Protein AF-A0A7C8JA58-F1 (afdb_monomer)

Secondary structure (DSSP, 8-state):
-HHHHHHIIIIIHHHHHHHHHHHHS-SS-----SS-TTGGGS-------------------HHHHHHHHHHHHHHHHHHHHHHHHHHHHHHHTTSTT----SS-----------THHHHHHHHHHHHHHHHHHHHHHHHHHHTTSS-HHHHHHHHHHHHHHHHHHHHHHHHHHHHTT--HHHHHHHHHHHHHHHHHHHHHHHHHHHHHSTTS-HHHHHHHHHHHHHHHHHHHHHHHHHHHHHHHHHHHGGG---------------------HHHHHHHHHHHHHHHHHHHHHHHHHS-----

InterPro domains:
  IPR003689 Zinc/iron permease [PF02535] (2-244)
  IPR045891 Zinc transporter ZIP9 [PTHR16133] (1-301)

Foldseek 3Di:
DVLLVCLLVVFLLVLLLVLQVVLVVPPDDPPPPDDDPVPVVPDDDDDDDDDPPPPCPDPPPSVLLLVVLLLLLQLVLLVLLVCLVVVVVVVVVVPPPDPPPDPDDDDDDDDPDDPVLVSVLVSLLVLLLVLLLLLLQLLLLCVPAPCVVSSVVSVVSSVVSLVSVLVVSLVVCVVSVHDPVVSVVSSVSSVVNNVCSNVVNNVCCVVPVPPDDPPVSNSVSSNSSSSSSSSSSSSSVNSVVVSVCVVVVPPDPPPPDDDDDDDDDDDDDDDPCPVVVVVVVSVVVSCVSCVVVCVVPPDPPDD

Organism: Orbilia oligospora (NCBI:txid2813651)

Structure (mmCIF, N/CA/C/O backbone):
data_AF-A0A7C8JA58-F1
#
_entry.id   AF-A0A7C8JA58-F1
#
loop_
_atom_site.group_PDB
_atom_site.id
_atom_site.type_symbol
_atom_site.label_atom_id
_atom_site.label_alt_id
_atom_site.label_comp_id
_atom_site.label_asym_id
_atom_site.label_entity_id
_atom_site.label_seq_id
_atom_site.pdbx_PDB_ins_code
_atom_site.Cartn_x
_atom_site.Cartn_y
_atom_site.Cartn_z
_atom_site.occupancy
_atom_site.B_iso_or_equiv
_atom_site.auth_seq_id
_atom_site.auth_comp_id
_atom_site.auth_asym_id
_atom_site.auth_atom_id
_atom_site.pdbx_PDB_model_num
ATOM 1 N N . MET A 1 1 ? 0.504 4.125 15.309 1.00 71.12 1 MET A N 1
ATOM 2 C CA . MET A 1 1 ? 0.481 5.267 14.366 1.00 71.12 1 MET A CA 1
ATOM 3 C C . MET A 1 1 ? 1.877 5.726 13.992 1.00 71.12 1 MET A C 1
ATOM 5 O O . MET A 1 1 ? 2.236 5.524 12.847 1.00 71.12 1 MET A O 1
ATOM 9 N N . GLY A 1 2 ? 2.698 6.235 14.923 1.00 82.31 2 GLY A N 1
ATOM 10 C CA . GLY A 1 2 ? 4.071 6.668 14.599 1.00 82.31 2 GLY A CA 1
ATOM 11 C C . GLY A 1 2 ? 4.931 5.584 13.938 1.00 82.31 2 GLY A C 1
ATOM 12 O O . GLY A 1 2 ? 5.662 5.865 13.001 1.00 82.31 2 GLY A O 1
ATOM 13 N N . LEU A 1 3 ? 4.746 4.326 14.341 1.00 81.50 3 LEU A N 1
ATOM 14 C CA . LEU A 1 3 ? 5.376 3.178 13.692 1.00 81.50 3 LEU A CA 1
ATOM 15 C C . LEU A 1 3 ? 4.895 2.968 12.237 1.00 81.50 3 LEU A C 1
ATOM 17 O O . LEU A 1 3 ? 5.716 2.654 11.392 1.00 81.50 3 LEU A O 1
ATOM 21 N N . LEU A 1 4 ? 3.620 3.224 11.910 1.00 82.69 4 LEU A N 1
ATOM 22 C CA . LEU A 1 4 ? 3.109 3.144 10.528 1.00 82.69 4 LEU A CA 1
ATOM 23 C C . LEU A 1 4 ? 3.7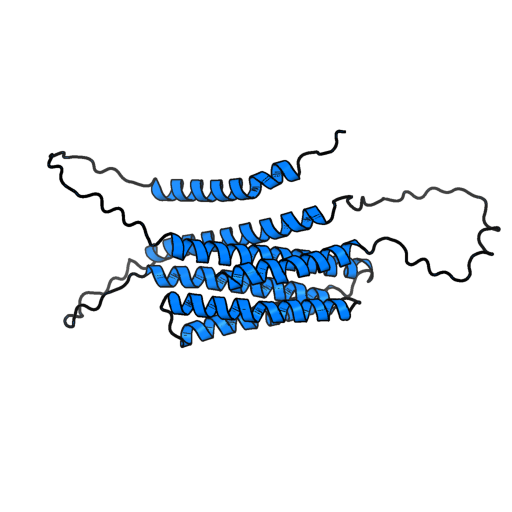30 4.239 9.644 1.00 82.69 4 LEU A C 1
ATOM 25 O O . LEU A 1 4 ? 4.214 3.964 8.548 1.00 82.69 4 LEU A O 1
ATOM 29 N N . VAL A 1 5 ? 3.778 5.476 10.154 1.00 86.81 5 VAL A N 1
ATOM 30 C CA . VAL A 1 5 ? 4.418 6.607 9.460 1.00 86.81 5 VAL A CA 1
ATOM 31 C C . VAL A 1 5 ? 5.911 6.334 9.263 1.00 86.81 5 VAL A C 1
ATOM 33 O O . VAL A 1 5 ? 6.411 6.430 8.148 1.00 86.81 5 VAL A O 1
ATOM 36 N N . GLY A 1 6 ? 6.614 5.925 10.323 1.00 86.81 6 GLY A N 1
ATOM 37 C CA . GLY A 1 6 ? 8.043 5.615 10.272 1.00 86.81 6 GLY A CA 1
ATOM 38 C C . GLY A 1 6 ? 8.363 4.500 9.280 1.00 86.81 6 GLY A C 1
ATOM 39 O O . GLY A 1 6 ? 9.277 4.643 8.478 1.00 86.81 6 GLY A O 1
ATOM 40 N N . THR A 1 7 ? 7.575 3.425 9.266 1.00 86.38 7 THR A N 1
ATOM 41 C CA . THR A 1 7 ? 7.741 2.334 8.302 1.00 86.38 7 THR A CA 1
ATOM 42 C C . THR A 1 7 ? 7.523 2.795 6.859 1.00 86.38 7 THR A C 1
ATOM 44 O O . THR A 1 7 ? 8.323 2.437 5.996 1.00 86.38 7 THR A O 1
ATOM 47 N N . SER A 1 8 ? 6.512 3.633 6.602 1.00 86.81 8 SER A N 1
ATOM 48 C CA . SER A 1 8 ? 6.276 4.214 5.269 1.00 86.81 8 SER A CA 1
ATOM 49 C C . SER A 1 8 ? 7.505 4.979 4.774 1.00 86.81 8 SER A C 1
ATOM 51 O O . SER A 1 8 ? 7.988 4.737 3.673 1.00 86.81 8 SER A O 1
ATOM 53 N N . LEU A 1 9 ? 8.030 5.880 5.612 1.00 90.00 9 LEU A N 1
ATOM 54 C CA . LEU A 1 9 ? 9.086 6.821 5.235 1.00 90.00 9 LEU A CA 1
ATOM 55 C C . LEU A 1 9 ? 10.487 6.198 5.196 1.00 90.00 9 LEU A C 1
ATOM 57 O O . LEU A 1 9 ? 11.302 6.611 4.381 1.00 90.00 9 LEU A O 1
ATOM 61 N N . ILE A 1 10 ? 10.785 5.245 6.084 1.00 88.44 10 ILE A N 1
ATOM 62 C CA . ILE A 1 10 ? 12.134 4.670 6.232 1.00 88.44 10 ILE A CA 1
ATOM 63 C C . ILE A 1 10 ? 12.316 3.420 5.371 1.00 88.44 10 ILE A C 1
ATOM 65 O O . ILE A 1 10 ? 13.436 3.129 4.963 1.00 88.44 10 ILE A O 1
ATOM 69 N N . VAL A 1 11 ? 11.244 2.667 5.116 1.00 85.25 11 VAL A N 1
ATOM 70 C CA . VAL A 1 11 ? 11.349 1.360 4.454 1.00 85.25 11 VAL A CA 1
ATOM 71 C C . VAL A 1 11 ? 10.649 1.363 3.102 1.00 85.25 11 VAL A C 1
ATOM 73 O O . VAL A 1 11 ? 11.296 1.115 2.094 1.00 85.25 11 VAL A O 1
ATOM 76 N N . ILE A 1 12 ? 9.351 1.677 3.055 1.00 87.81 12 ILE A N 1
ATOM 77 C CA . ILE A 1 12 ? 8.550 1.446 1.840 1.00 87.81 12 ILE A CA 1
ATOM 78 C C . ILE A 1 12 ? 8.892 2.452 0.733 1.00 87.81 12 ILE A C 1
ATOM 80 O O . ILE A 1 12 ? 9.129 2.051 -0.404 1.00 87.81 12 ILE A O 1
ATOM 84 N N . ILE A 1 13 ? 8.957 3.752 1.055 1.00 91.50 13 ILE A N 1
ATOM 85 C CA . ILE A 1 13 ? 9.303 4.783 0.065 1.00 91.50 13 ILE A CA 1
ATOM 86 C C . ILE A 1 13 ? 10.733 4.589 -0.462 1.00 91.50 13 ILE A C 1
ATOM 88 O O . ILE A 1 13 ? 10.883 4.524 -1.681 1.00 91.50 13 ILE A O 1
ATOM 92 N N . PRO A 1 14 ? 11.778 4.458 0.385 1.00 89.06 14 PRO A N 1
ATOM 93 C CA . PRO A 1 14 ? 13.140 4.292 -0.118 1.00 89.06 14 PRO A CA 1
ATOM 94 C C . PRO A 1 14 ? 13.312 3.042 -0.982 1.00 89.06 14 PRO A C 1
ATOM 96 O O . PRO A 1 14 ? 13.963 3.113 -2.021 1.00 89.06 14 PRO A O 1
ATOM 99 N N . GLU A 1 15 ? 12.688 1.925 -0.601 1.00 87.31 15 GLU A N 1
ATOM 100 C CA . GLU A 1 15 ? 12.756 0.681 -1.371 1.00 87.31 15 GLU A CA 1
ATOM 101 C C . GLU A 1 15 ? 12.098 0.817 -2.741 1.00 87.31 15 GLU A C 1
ATOM 103 O O . GLU A 1 15 ? 12.665 0.440 -3.768 1.00 87.31 15 GLU A O 1
ATOM 108 N N . GLY A 1 16 ? 10.898 1.390 -2.765 1.00 88.00 16 GLY A N 1
ATOM 109 C CA . GLY A 1 16 ? 10.194 1.624 -4.007 1.00 88.00 16 GLY A CA 1
ATOM 110 C C . GLY A 1 16 ? 10.988 2.540 -4.943 1.00 88.00 16 GLY A C 1
ATOM 111 O O . GLY A 1 16 ? 11.075 2.270 -6.139 1.00 88.00 16 GLY A O 1
ATOM 112 N N . VAL A 1 17 ? 11.591 3.610 -4.403 1.00 90.69 17 VAL A N 1
ATOM 113 C CA . VAL A 1 17 ? 12.416 4.548 -5.181 1.00 90.69 17 VAL A CA 1
ATOM 114 C C . VAL A 1 17 ? 13.633 3.816 -5.733 1.00 90.69 17 VAL A C 1
ATOM 116 O O . VAL A 1 17 ? 13.898 3.894 -6.926 1.00 90.69 17 VAL A O 1
ATOM 119 N N . SER A 1 18 ? 14.330 3.040 -4.902 1.00 87.69 18 SER A N 1
ATOM 120 C CA . SER A 1 18 ? 15.473 2.232 -5.338 1.00 87.69 18 SER A CA 1
ATOM 121 C C . SER A 1 18 ? 15.094 1.265 -6.463 1.00 87.69 18 SER A C 1
ATOM 123 O O . SER A 1 18 ? 15.810 1.170 -7.460 1.00 87.69 18 SER A O 1
ATOM 125 N N . THR A 1 19 ? 13.950 0.588 -6.342 1.00 86.81 19 THR A N 1
ATOM 126 C CA . THR A 1 19 ? 13.438 -0.344 -7.360 1.00 86.81 19 THR A CA 1
ATOM 127 C C . THR A 1 19 ? 13.142 0.382 -8.672 1.00 86.81 19 THR A C 1
ATOM 129 O O . THR A 1 19 ? 13.576 -0.055 -9.734 1.00 86.81 19 THR A O 1
ATOM 132 N N . LEU A 1 20 ? 12.464 1.531 -8.600 1.00 88.06 20 LEU A N 1
ATOM 133 C CA . LEU A 1 20 ? 12.101 2.334 -9.767 1.00 88.06 20 LEU A CA 1
ATOM 134 C C . LEU A 1 20 ? 13.331 2.895 -10.496 1.00 88.06 20 LEU A C 1
ATOM 136 O O . LEU A 1 20 ? 13.402 2.835 -11.719 1.00 88.06 20 LEU A O 1
ATOM 140 N N . TYR A 1 21 ? 14.315 3.407 -9.754 1.00 87.56 21 TYR A N 1
ATOM 141 C CA . TYR A 1 21 ? 15.557 3.927 -10.332 1.00 87.56 21 TYR A CA 1
ATOM 142 C C . TYR A 1 21 ? 16.439 2.817 -10.902 1.00 87.56 21 TYR A C 1
ATOM 144 O O . TYR A 1 21 ? 17.063 3.018 -11.938 1.00 87.56 21 TYR A O 1
ATOM 152 N N . SER A 1 22 ? 16.465 1.642 -10.270 1.00 83.06 22 SER A N 1
ATOM 153 C CA . SER A 1 22 ? 17.200 0.484 -10.797 1.00 83.06 22 SER A CA 1
ATOM 154 C C . SER A 1 22 ? 16.620 -0.004 -12.126 1.00 83.06 22 SER A C 1
ATOM 156 O O . SER A 1 22 ? 17.379 -0.427 -12.991 1.00 83.06 22 SER A O 1
ATOM 158 N N . ALA A 1 23 ? 15.298 0.103 -12.305 1.00 80.62 23 ALA A N 1
ATOM 159 C CA . ALA A 1 23 ? 14.635 -0.186 -13.574 1.00 80.62 23 ALA A CA 1
ATOM 160 C C . ALA A 1 23 ? 14.902 0.894 -14.643 1.00 80.62 23 ALA A C 1
ATOM 162 O O . ALA A 1 23 ? 14.943 0.583 -15.827 1.00 80.62 23 ALA A O 1
ATOM 163 N N . TYR A 1 24 ? 15.096 2.155 -14.232 1.00 76.25 24 TYR A N 1
ATOM 164 C CA . TYR A 1 24 ? 15.335 3.290 -15.135 1.00 76.25 24 TYR A CA 1
ATOM 165 C C . TYR A 1 24 ? 16.807 3.467 -15.544 1.00 76.25 24 TYR A C 1
ATOM 167 O O . TYR A 1 24 ? 17.080 4.063 -16.576 1.00 76.25 24 TYR A O 1
ATOM 175 N N . ALA A 1 25 ? 17.767 2.985 -14.748 1.00 69.38 25 ALA A N 1
ATOM 176 C CA . ALA A 1 25 ? 19.205 3.144 -15.000 1.00 69.38 25 ALA A CA 1
ATOM 177 C C . ALA A 1 25 ? 19.782 2.174 -16.056 1.00 69.38 25 ALA A C 1
ATOM 179 O O . ALA A 1 25 ? 20.974 2.232 -16.349 1.00 69.38 25 ALA A O 1
ATOM 180 N N . GLU A 1 26 ? 18.958 1.302 -16.640 1.00 59.69 26 GLU A N 1
ATOM 181 C CA . GLU A 1 26 ? 19.354 0.309 -17.649 1.00 59.69 26 GLU A CA 1
ATOM 182 C C . GLU A 1 26 ? 18.947 0.653 -19.111 1.00 59.69 26 GLU A C 1
ATOM 184 O O . GLU A 1 26 ? 18.380 -0.212 -19.780 1.00 59.69 26 GLU A O 1
ATOM 189 N N . PRO A 1 27 ? 19.246 1.851 -19.672 1.00 50.03 27 PRO A N 1
ATOM 190 C CA . PRO A 1 27 ? 19.267 2.010 -21.133 1.00 50.03 27 PRO A CA 1
ATOM 191 C C . PRO A 1 27 ? 20.661 2.241 -21.742 1.00 50.03 27 PRO A C 1
ATOM 193 O O . PRO A 1 27 ? 20.758 2.292 -22.961 1.00 50.03 27 PRO A O 1
ATOM 196 N N . GLU A 1 28 ? 21.754 2.363 -20.975 1.00 45.66 28 GLU A N 1
ATOM 197 C CA . GLU A 1 28 ? 23.049 2.783 -21.549 1.00 45.66 28 GLU A CA 1
ATOM 198 C C . GLU A 1 28 ? 24.264 1.981 -21.029 1.00 45.66 28 GLU A C 1
ATOM 200 O O . GLU A 1 28 ? 24.752 2.166 -19.915 1.00 45.66 28 GLU A O 1
ATOM 205 N N . SER A 1 29 ? 24.840 1.177 -21.935 1.00 41.81 29 SER A N 1
ATOM 206 C CA . SER A 1 29 ? 26.266 0.801 -22.020 1.00 41.81 29 SER A CA 1
ATOM 207 C C . SER A 1 29 ? 26.835 -0.347 -21.153 1.00 41.81 29 SER A C 1
ATOM 209 O O . SER A 1 29 ? 27.757 -0.176 -20.359 1.00 41.81 29 SER A O 1
ATOM 211 N N . HIS A 1 30 ? 26.498 -1.593 -21.503 1.00 36.38 30 HIS A N 1
ATOM 212 C CA . HIS A 1 30 ? 27.501 -2.670 -21.457 1.00 36.38 30 HIS A CA 1
ATOM 213 C C . HIS A 1 30 ? 28.220 -2.781 -22.810 1.00 36.38 30 HIS A C 1
ATOM 215 O O . HIS A 1 30 ? 28.037 -3.729 -23.576 1.00 36.38 30 HIS A O 1
ATOM 221 N N . HIS A 1 31 ? 29.104 -1.816 -23.101 1.00 41.41 31 HIS A N 1
ATOM 222 C CA . HIS A 1 31 ? 30.164 -2.042 -24.082 1.00 41.41 31 HIS A CA 1
ATOM 223 C C . HIS A 1 31 ? 31.076 -3.147 -23.553 1.00 41.41 31 HIS A C 1
ATOM 225 O O . HIS A 1 31 ? 31.990 -2.935 -22.756 1.00 41.41 31 HIS A O 1
ATOM 231 N N . THR A 1 32 ? 30.806 -4.358 -24.024 1.00 38.19 32 THR A N 1
ATOM 232 C CA . THR A 1 32 ? 31.716 -5.487 -23.917 1.00 38.19 32 THR A CA 1
ATOM 233 C C . THR A 1 32 ? 32.992 -5.108 -24.665 1.00 38.19 32 THR A C 1
ATOM 235 O O . THR A 1 32 ? 33.053 -5.140 -25.894 1.00 38.19 32 THR A O 1
ATOM 238 N N . ALA A 1 33 ? 34.015 -4.694 -23.924 1.00 51.00 33 ALA A N 1
ATOM 239 C CA . ALA A 1 33 ? 35.352 -4.480 -24.444 1.00 51.00 33 ALA A CA 1
ATOM 240 C C . ALA A 1 33 ? 35.970 -5.836 -24.818 1.00 51.00 33 ALA A C 1
ATOM 242 O O . ALA A 1 33 ? 36.698 -6.422 -24.022 1.00 51.00 33 ALA A O 1
ATOM 243 N N . ASN A 1 34 ? 35.677 -6.360 -26.014 1.00 47.69 34 ASN A N 1
ATOM 244 C CA . ASN A 1 34 ? 36.572 -7.308 -26.679 1.00 47.69 34 ASN A CA 1
ATOM 245 C C . ASN A 1 34 ? 36.269 -7.488 -28.182 1.00 47.69 34 ASN A C 1
ATOM 247 O O . ASN A 1 34 ? 35.160 -7.841 -28.570 1.00 47.69 34 ASN A O 1
ATOM 251 N N . THR A 1 35 ? 37.311 -7.355 -29.012 1.00 48.69 35 THR A N 1
ATOM 252 C CA . THR A 1 35 ? 37.473 -7.929 -30.373 1.00 48.69 35 THR A CA 1
ATOM 253 C C . THR A 1 35 ? 36.816 -7.308 -31.625 1.00 48.69 35 THR A C 1
ATOM 255 O O . THR A 1 35 ? 36.548 -8.051 -32.559 1.00 48.69 35 THR A O 1
ATOM 258 N N . ASN A 1 36 ? 36.658 -5.982 -31.770 1.00 50.31 36 ASN A N 1
ATOM 259 C CA . ASN A 1 36 ? 36.165 -5.414 -33.053 1.00 50.31 36 ASN A CA 1
ATOM 260 C C . ASN A 1 36 ? 36.997 -4.291 -33.704 1.00 50.31 36 ASN A C 1
ATOM 262 O O . ASN A 1 36 ? 36.608 -3.778 -34.753 1.00 50.31 36 ASN A O 1
ATOM 266 N N . THR A 1 37 ? 38.189 -3.966 -33.201 1.00 52.84 37 THR A N 1
ATOM 267 C CA . THR A 1 37 ? 39.021 -2.874 -33.751 1.00 52.84 37 THR A CA 1
ATOM 268 C C . THR A 1 37 ? 39.560 -3.122 -35.172 1.00 52.84 37 THR A C 1
ATOM 270 O O . THR A 1 37 ? 40.120 -2.214 -35.773 1.00 52.84 37 THR A O 1
ATOM 273 N N . ILE A 1 38 ? 39.391 -4.323 -35.741 1.00 55.28 38 ILE A N 1
ATOM 274 C CA . ILE A 1 38 ? 39.859 -4.649 -37.104 1.00 55.28 38 ILE A CA 1
ATOM 275 C C . ILE A 1 38 ? 38.735 -4.547 -38.152 1.00 55.28 38 ILE A C 1
ATOM 277 O O . ILE A 1 38 ? 39.011 -4.305 -39.324 1.00 55.28 38 ILE A O 1
ATOM 281 N N . ARG A 1 39 ? 37.456 -4.673 -37.766 1.00 52.88 39 ARG A N 1
ATOM 282 C CA . ARG A 1 39 ? 36.344 -4.706 -38.736 1.00 52.88 39 ARG A CA 1
ATOM 283 C C . ARG A 1 39 ? 35.858 -3.305 -39.147 1.00 52.88 39 ARG A C 1
ATOM 285 O O . ARG A 1 39 ? 35.336 -3.160 -40.245 1.00 52.88 39 ARG A O 1
ATOM 292 N N . SER A 1 40 ? 36.092 -2.268 -38.333 1.00 49.81 40 SER A N 1
ATOM 293 C CA . SER A 1 40 ? 35.568 -0.913 -38.599 1.00 49.81 40 SER A CA 1
ATOM 294 C C . SER A 1 40 ? 36.394 -0.068 -39.581 1.00 49.81 40 SER A C 1
ATOM 296 O O . SER A 1 40 ? 35.961 1.021 -39.944 1.00 49.81 40 SER A O 1
ATOM 298 N N . LEU A 1 41 ? 37.559 -0.544 -40.040 1.00 57.19 41 LEU A N 1
ATOM 299 C CA . LEU A 1 41 ? 38.354 0.142 -41.073 1.00 57.19 41 LEU A CA 1
ATOM 300 C C . LEU A 1 41 ? 38.064 -0.356 -42.500 1.00 57.19 41 LEU A C 1
ATOM 302 O O . LEU A 1 41 ? 38.677 0.128 -43.447 1.00 57.19 41 LEU A O 1
ATOM 306 N N . LEU A 1 42 ? 37.148 -1.318 -42.667 1.00 58.41 42 LEU A N 1
ATOM 307 C CA . LEU A 1 42 ? 36.883 -1.982 -43.951 1.00 58.41 42 LEU A CA 1
ATOM 308 C C . LEU A 1 42 ? 35.460 -1.760 -44.492 1.00 58.41 42 LEU A C 1
ATOM 310 O O . LEU A 1 42 ? 35.162 -2.227 -45.586 1.00 58.41 42 LEU A O 1
ATOM 314 N N . SER A 1 43 ? 34.590 -1.043 -43.778 1.00 51.53 43 SER A N 1
ATOM 315 C CA . SER A 1 43 ? 33.226 -0.745 -44.235 1.00 51.53 43 SER A CA 1
ATOM 316 C C . SER A 1 43 ? 33.009 0.764 -44.353 1.00 51.53 43 SER A C 1
ATOM 318 O O . SER A 1 43 ? 32.632 1.442 -43.398 1.00 51.53 43 SER A O 1
ATOM 320 N N . HIS A 1 44 ? 33.279 1.289 -45.543 1.00 51.88 44 HIS A N 1
ATOM 321 C CA . HIS A 1 44 ? 32.818 2.596 -46.001 1.00 51.88 44 HIS A CA 1
ATOM 322 C C . HIS A 1 44 ? 32.147 2.387 -47.363 1.00 51.88 44 HIS A C 1
ATOM 324 O O . HIS A 1 44 ? 32.738 1.688 -48.189 1.00 51.88 44 HIS A O 1
ATOM 330 N N . ARG A 1 45 ? 31.001 3.063 -47.581 1.00 48.72 45 ARG A N 1
ATOM 331 C CA . ARG A 1 45 ? 30.085 3.025 -48.753 1.00 48.72 45 ARG A CA 1
ATOM 332 C C . ARG A 1 45 ? 29.093 1.841 -48.734 1.00 48.72 45 ARG A C 1
ATOM 334 O O . ARG A 1 45 ? 29.531 0.725 -48.501 1.00 48.72 45 ARG A O 1
ATOM 341 N N . ASP A 1 46 ? 27.774 1.968 -48.898 1.00 43.47 46 ASP A N 1
ATOM 342 C CA . ASP A 1 46 ? 26.892 2.970 -49.520 1.00 43.47 46 ASP A CA 1
ATOM 343 C C . ASP A 1 46 ? 25.581 3.156 -48.714 1.00 43.47 46 ASP A C 1
ATOM 345 O O . ASP A 1 46 ? 25.290 2.392 -47.794 1.00 43.47 46 ASP A O 1
ATOM 349 N N . ASP A 1 47 ? 24.844 4.205 -49.083 1.00 51.28 47 ASP A N 1
ATOM 350 C CA . ASP A 1 47 ? 23.524 4.641 -48.616 1.00 51.28 47 ASP A CA 1
ATOM 351 C C . ASP A 1 47 ? 22.449 3.536 -48.596 1.00 51.28 47 ASP A C 1
ATOM 353 O O . ASP A 1 47 ? 22.402 2.724 -49.512 1.00 51.28 47 ASP A O 1
ATOM 357 N N . ASP A 1 48 ? 21.533 3.568 -47.616 1.00 39.81 48 ASP A N 1
ATOM 358 C CA . ASP A 1 48 ? 20.090 3.422 -47.869 1.00 39.81 48 ASP A CA 1
ATOM 359 C C . ASP A 1 48 ? 19.242 3.712 -46.619 1.00 39.81 48 ASP A C 1
ATOM 361 O O . ASP A 1 48 ? 19.574 3.376 -45.482 1.00 39.81 48 ASP A O 1
ATOM 365 N N . ALA A 1 49 ? 18.131 4.399 -46.868 1.00 47.97 49 ALA A N 1
ATOM 366 C CA . ALA A 1 49 ? 17.181 4.901 -45.896 1.00 47.97 49 ALA A CA 1
ATOM 367 C C . ALA A 1 49 ? 16.430 3.784 -45.157 1.00 47.97 49 ALA A C 1
ATOM 369 O O . ALA A 1 49 ? 15.661 3.036 -45.761 1.00 47.97 49 ALA A O 1
ATOM 370 N N . HIS A 1 50 ? 16.524 3.780 -43.828 1.00 44.91 50 HIS A N 1
ATOM 371 C CA . HIS A 1 50 ? 15.520 3.174 -42.962 1.00 44.91 50 HIS A CA 1
ATOM 372 C C . HIS A 1 50 ? 15.107 4.191 -41.902 1.00 44.91 50 HIS A C 1
ATOM 374 O O . HIS A 1 50 ? 15.915 4.637 -41.091 1.00 44.91 50 HIS A O 1
ATOM 380 N N . GLY A 1 51 ? 13.838 4.601 -41.977 1.00 38.38 51 GLY A N 1
ATOM 381 C CA . GLY A 1 51 ? 13.187 5.391 -40.947 1.00 38.38 51 GLY A CA 1
ATOM 382 C C . GLY A 1 51 ? 13.187 4.598 -39.653 1.00 38.38 51 GLY A C 1
ATOM 383 O O . GLY A 1 51 ? 12.493 3.590 -39.537 1.00 38.38 51 GLY A O 1
ATOM 384 N N . HIS A 1 52 ? 13.997 5.052 -38.708 1.00 39.53 52 HIS A N 1
ATOM 385 C CA . HIS A 1 52 ? 13.812 4.711 -37.317 1.00 39.53 52 HIS A CA 1
ATOM 386 C C . HIS A 1 52 ? 12.587 5.498 -36.851 1.00 39.53 52 HIS A C 1
ATOM 388 O O . HIS A 1 52 ? 12.642 6.719 -36.715 1.00 39.53 52 HIS A O 1
ATOM 394 N N . ASP A 1 53 ? 11.466 4.795 -36.672 1.00 36.50 53 ASP A N 1
ATOM 395 C CA . ASP A 1 53 ? 10.476 5.186 -35.671 1.00 36.50 53 ASP A CA 1
ATOM 396 C C . ASP A 1 53 ? 11.226 5.149 -34.335 1.00 36.50 53 ASP A C 1
ATOM 398 O O . ASP A 1 53 ? 11.319 4.120 -33.665 1.00 36.50 53 ASP A O 1
ATOM 402 N N . GLU A 1 54 ? 11.871 6.264 -34.004 1.00 38.19 54 GLU A N 1
ATOM 403 C CA . GLU A 1 54 ? 12.281 6.551 -32.645 1.00 38.19 54 GLU A CA 1
ATOM 404 C C . GLU A 1 54 ? 10.982 6.713 -31.862 1.00 38.19 54 GLU A C 1
ATOM 406 O O . GLU A 1 54 ? 10.376 7.782 -31.816 1.00 38.19 54 GLU A O 1
ATOM 411 N N . THR A 1 55 ? 10.498 5.610 -31.292 1.00 39.72 55 THR A N 1
ATOM 412 C CA . THR A 1 55 ? 9.592 5.679 -30.155 1.00 39.72 55 THR A CA 1
ATOM 413 C C . THR A 1 55 ? 10.287 6.546 -29.120 1.00 39.72 55 THR A C 1
ATOM 415 O O . THR A 1 55 ? 11.251 6.102 -28.499 1.00 39.72 55 THR A O 1
ATOM 418 N N . GLU A 1 56 ? 9.830 7.795 -29.014 1.00 35.59 56 GLU A N 1
ATOM 419 C CA . GLU A 1 56 ? 10.206 8.774 -28.002 1.00 35.59 56 GLU A CA 1
ATOM 420 C C . GLU A 1 56 ? 10.130 8.102 -26.624 1.00 35.59 56 GLU A C 1
ATOM 422 O O . GLU A 1 56 ? 9.085 8.073 -25.969 1.00 35.59 56 GLU A O 1
ATOM 427 N N . HIS A 1 57 ? 11.239 7.513 -26.177 1.00 40.78 57 HIS A N 1
ATOM 428 C CA . HIS A 1 57 ? 11.399 7.088 -24.800 1.00 40.78 57 HIS A CA 1
ATOM 429 C C . HIS A 1 57 ? 11.481 8.367 -23.980 1.00 40.78 57 HIS A C 1
ATOM 431 O O . HIS A 1 57 ? 12.524 8.997 -23.866 1.00 40.78 57 HIS A O 1
ATOM 437 N N . HIS A 1 58 ? 10.307 8.774 -23.506 1.00 43.97 58 HIS A N 1
ATOM 438 C CA . HIS A 1 58 ? 10.049 9.938 -22.684 1.00 43.97 58 HIS A CA 1
ATOM 439 C C . HIS A 1 58 ? 11.227 10.294 -21.760 1.00 43.97 58 HIS A C 1
ATOM 441 O O . HIS A 1 58 ? 11.478 9.584 -20.787 1.00 43.97 58 HIS A O 1
ATOM 447 N N . ASP A 1 59 ? 11.823 11.472 -21.983 1.00 49.22 59 ASP A N 1
ATOM 448 C CA . ASP A 1 59 ? 12.657 12.259 -21.050 1.00 49.22 59 ASP A CA 1
ATOM 449 C C . ASP A 1 59 ? 11.875 12.684 -19.775 1.00 49.22 59 ASP A C 1
ATOM 451 O O . ASP A 1 59 ? 12.019 13.777 -19.218 1.00 49.22 59 ASP A O 1
ATOM 455 N N . ALA A 1 60 ? 10.958 11.840 -19.300 1.00 56.94 60 ALA A N 1
ATOM 456 C CA . ALA A 1 60 ? 10.249 12.029 -18.054 1.00 56.94 60 ALA A CA 1
ATOM 457 C C . ALA A 1 60 ? 11.144 11.519 -16.928 1.00 56.94 60 ALA A C 1
ATOM 459 O O . ALA A 1 60 ? 11.241 10.321 -16.675 1.00 56.94 60 ALA A O 1
ATOM 460 N N . SER A 1 61 ? 11.787 12.462 -16.250 1.00 68.62 61 SER A N 1
ATOM 461 C CA . SER A 1 61 ? 12.695 12.184 -15.149 1.00 68.62 61 SER A CA 1
ATOM 462 C C . SER A 1 61 ? 12.039 11.257 -14.089 1.00 68.62 61 SER A C 1
ATOM 464 O O . SER A 1 61 ? 10.869 11.464 -13.730 1.00 68.62 61 SER A O 1
ATOM 466 N N . PRO A 1 62 ? 12.730 10.204 -13.602 1.00 73.06 62 PRO A N 1
ATOM 467 C CA . PRO A 1 62 ? 12.162 9.175 -12.719 1.00 73.06 62 PRO A CA 1
ATOM 468 C C . PRO A 1 62 ? 11.578 9.739 -11.413 1.00 73.06 62 PRO A C 1
ATOM 470 O O . PRO A 1 62 ? 10.657 9.153 -10.837 1.00 73.06 62 PRO A O 1
ATOM 473 N N . GLU A 1 63 ? 12.019 10.928 -10.990 1.00 81.25 63 GLU A N 1
ATOM 474 C CA . GLU A 1 63 ? 11.478 11.673 -9.846 1.00 81.25 63 GLU A CA 1
ATOM 475 C C . GLU A 1 63 ? 9.970 11.939 -9.993 1.00 81.25 63 GLU A C 1
ATOM 477 O O . GLU A 1 63 ? 9.239 11.959 -8.998 1.00 81.25 63 GLU A O 1
ATOM 482 N N . ARG A 1 64 ? 9.482 12.123 -11.230 1.00 81.88 64 ARG A N 1
ATOM 483 C CA . ARG A 1 64 ? 8.068 12.417 -11.514 1.00 81.88 64 ARG A CA 1
ATOM 484 C C . ARG A 1 64 ? 7.161 11.257 -11.177 1.00 81.88 64 ARG A C 1
ATOM 486 O O . ARG A 1 64 ? 6.106 11.444 -10.568 1.00 81.88 64 ARG A O 1
ATOM 493 N N . TYR A 1 65 ? 7.603 10.056 -11.515 1.00 86.62 65 TYR A N 1
ATOM 494 C CA . TYR A 1 65 ? 6.878 8.834 -11.206 1.00 86.62 65 TYR A CA 1
ATOM 495 C C . TYR A 1 65 ? 6.864 8.558 -9.704 1.00 86.62 65 TYR A C 1
ATOM 497 O O . TYR A 1 65 ? 5.879 8.014 -9.208 1.00 86.62 65 TYR A O 1
ATOM 505 N N . VAL A 1 66 ? 7.886 9.017 -8.967 1.00 91.06 66 VAL A N 1
ATOM 506 C CA . VAL A 1 66 ? 7.916 8.882 -7.509 1.00 91.06 66 VAL A CA 1
ATOM 507 C C . VAL A 1 66 ? 6.755 9.622 -6.853 1.00 91.06 66 VAL A C 1
ATOM 509 O O . VAL A 1 66 ? 5.929 9.026 -6.156 1.00 91.06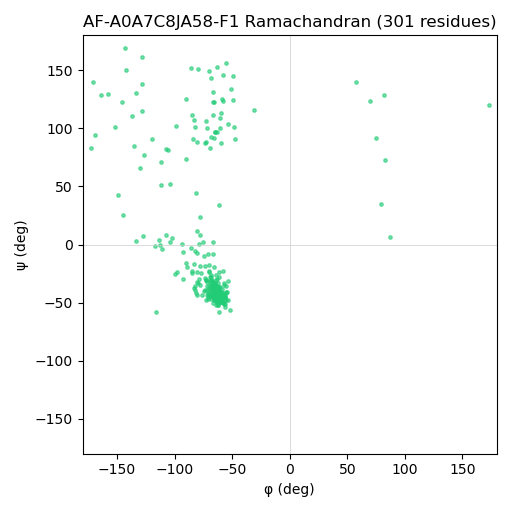 66 VAL A O 1
ATOM 512 N N . GLY A 1 67 ? 6.662 10.929 -7.103 1.00 89.69 67 GLY A N 1
ATOM 513 C CA . GLY A 1 67 ? 5.590 11.755 -6.548 1.00 89.69 67 GLY A CA 1
ATOM 514 C C . GLY A 1 67 ? 4.209 11.305 -7.025 1.00 89.69 67 GLY A C 1
ATOM 515 O O . GLY A 1 67 ? 3.284 11.189 -6.219 1.00 89.69 67 GLY A O 1
ATOM 516 N N . LEU A 1 68 ? 4.080 10.992 -8.318 1.00 90.94 68 LEU A N 1
ATOM 517 C CA . LEU A 1 68 ? 2.813 10.572 -8.912 1.00 90.94 68 LEU A CA 1
ATOM 518 C C . LEU A 1 68 ? 2.300 9.262 -8.306 1.00 90.94 68 LEU A C 1
ATOM 520 O O . LEU A 1 68 ? 1.146 9.208 -7.889 1.00 90.94 68 LEU A O 1
ATOM 524 N N . ALA A 1 69 ? 3.138 8.227 -8.207 1.00 93.12 69 ALA A N 1
ATOM 525 C CA . ALA A 1 69 ? 2.733 6.936 -7.655 1.00 93.12 69 ALA A CA 1
ATOM 526 C C . ALA A 1 69 ? 2.286 7.058 -6.187 1.00 93.12 69 ALA A C 1
ATOM 528 O O . ALA 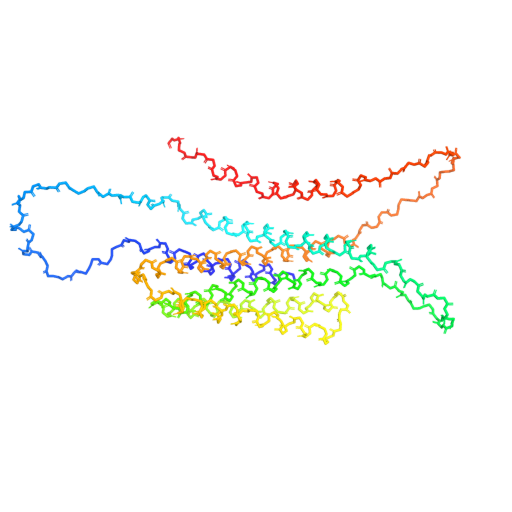A 1 69 ? 1.248 6.508 -5.815 1.00 93.12 69 ALA A O 1
ATOM 529 N N . LEU A 1 70 ? 3.002 7.848 -5.375 1.00 93.62 70 LEU A N 1
ATOM 530 C CA . LEU A 1 70 ? 2.633 8.116 -3.980 1.00 93.62 70 LEU A CA 1
ATOM 531 C C . LEU A 1 70 ? 1.279 8.828 -3.861 1.00 93.62 70 LEU A C 1
ATOM 533 O O . LEU A 1 70 ? 0.432 8.406 -3.072 1.00 93.62 70 LEU A O 1
ATOM 537 N N . VAL A 1 71 ? 1.055 9.890 -4.644 1.00 93.00 71 VAL A N 1
ATOM 538 C CA . VAL A 1 71 ? -0.209 10.648 -4.622 1.00 93.00 71 VAL A CA 1
ATOM 539 C C . VAL A 1 71 ? -1.363 9.792 -5.132 1.00 93.00 71 VAL A C 1
ATOM 541 O O . VAL A 1 71 ? -2.419 9.767 -4.505 1.00 93.00 71 VAL A O 1
ATOM 544 N N . VAL A 1 72 ? -1.166 9.044 -6.220 1.00 93.25 72 VAL A N 1
ATOM 545 C CA . VAL A 1 72 ? -2.184 8.134 -6.763 1.00 93.25 72 VAL A CA 1
ATOM 546 C C . VAL A 1 72 ? -2.551 7.063 -5.736 1.00 93.25 72 VAL A C 1
ATOM 548 O O . VAL A 1 72 ? -3.737 6.831 -5.516 1.00 93.25 72 VAL A O 1
ATOM 551 N N . GLY A 1 73 ? -1.575 6.469 -5.044 1.00 92.69 73 GLY A N 1
ATOM 552 C CA . GLY A 1 73 ? -1.828 5.525 -3.952 1.00 92.69 73 GLY A CA 1
ATOM 553 C C . GLY A 1 73 ? -2.601 6.143 -2.788 1.00 92.69 73 GLY A C 1
ATOM 554 O O . GLY A 1 73 ? -3.567 5.559 -2.292 1.00 92.69 73 GLY A O 1
ATOM 555 N N . PHE A 1 74 ? -2.222 7.353 -2.376 1.00 93.44 74 PHE A N 1
ATOM 556 C CA . PHE A 1 74 ? -2.896 8.081 -1.302 1.00 93.44 74 PHE A CA 1
ATOM 557 C C . PHE A 1 74 ? -4.353 8.411 -1.657 1.00 93.44 74 PHE A C 1
ATOM 559 O O . PHE A 1 74 ? -5.264 8.125 -0.878 1.00 93.44 74 PHE A O 1
ATOM 566 N N . VAL A 1 75 ? -4.586 8.968 -2.850 1.00 92.19 75 VAL A N 1
ATOM 567 C CA . VAL A 1 75 ? -5.923 9.320 -3.351 1.00 92.19 75 VAL A CA 1
ATOM 568 C C . VAL A 1 75 ? -6.768 8.071 -3.557 1.00 92.19 75 VAL A C 1
ATOM 570 O O . VAL A 1 75 ? -7.924 8.053 -3.147 1.00 92.19 75 VAL A O 1
ATOM 573 N N . PHE A 1 76 ? -6.209 7.005 -4.131 1.00 92.25 76 PHE A N 1
ATOM 574 C CA . PHE A 1 76 ? -6.911 5.732 -4.283 1.00 92.25 76 PHE A CA 1
ATOM 575 C C . PHE A 1 76 ? -7.411 5.216 -2.932 1.00 92.25 76 PHE A C 1
ATOM 577 O O . PHE A 1 76 ? -8.581 4.864 -2.785 1.00 92.25 76 PHE A O 1
ATOM 584 N N . MET A 1 77 ? -6.546 5.225 -1.920 1.00 90.38 77 MET A N 1
ATOM 585 C CA . MET A 1 77 ? -6.914 4.771 -0.587 1.00 90.38 77 MET A CA 1
ATOM 586 C C . MET A 1 77 ? -7.966 5.686 0.071 1.00 90.38 77 MET A C 1
ATOM 588 O O . MET A 1 77 ? -8.882 5.192 0.733 1.00 90.38 77 MET A O 1
ATOM 592 N N . TYR A 1 78 ? -7.908 7.000 -0.169 1.00 88.50 78 TYR A N 1
ATOM 593 C CA . TYR A 1 78 ? -8.978 7.927 0.209 1.00 88.50 78 TYR A CA 1
ATOM 594 C C . TYR A 1 78 ? -10.307 7.585 -0.482 1.00 88.50 78 TYR A C 1
ATOM 596 O O . TYR A 1 78 ? -11.341 7.524 0.178 1.00 88.50 78 TYR A O 1
ATOM 604 N N . LEU A 1 79 ? -10.305 7.277 -1.781 1.00 88.38 79 LEU A N 1
ATOM 605 C CA . LEU A 1 79 ? -11.515 6.869 -2.502 1.00 88.38 79 LEU A CA 1
ATOM 606 C C . LEU A 1 79 ? -12.097 5.558 -1.959 1.00 88.38 79 LEU A C 1
ATOM 608 O O . LEU A 1 79 ? -13.311 5.448 -1.800 1.00 88.38 79 LEU A O 1
ATOM 612 N N . VAL A 1 80 ? -11.254 4.583 -1.610 1.00 86.56 80 VAL A N 1
ATOM 613 C CA . VAL A 1 80 ? -11.693 3.348 -0.934 1.00 86.56 80 VAL A CA 1
ATOM 614 C C . VAL A 1 80 ? -12.349 3.668 0.408 1.00 86.56 80 VAL A C 1
ATOM 616 O O . VAL A 1 80 ? -13.378 3.081 0.751 1.00 86.56 80 VAL A O 1
ATOM 619 N N . HIS A 1 81 ? -11.793 4.617 1.162 1.00 83.88 81 HIS A N 1
ATOM 620 C CA . HIS A 1 81 ? -12.405 5.092 2.397 1.00 83.88 81 HIS A CA 1
ATOM 621 C C . HIS A 1 81 ? -13.786 5.717 2.141 1.00 83.88 81 HIS A C 1
ATOM 623 O O . HIS A 1 81 ? -14.749 5.339 2.808 1.00 83.88 81 HIS A O 1
ATOM 629 N N . LEU A 1 82 ? -13.911 6.583 1.131 1.00 82.69 82 LEU A N 1
ATOM 630 C CA . LEU A 1 82 ? -15.183 7.196 0.725 1.00 82.69 82 LEU A CA 1
ATOM 631 C C . LEU A 1 82 ? -16.224 6.138 0.354 1.00 82.69 82 LEU A C 1
ATOM 633 O O . LEU A 1 82 ? -17.320 6.137 0.908 1.00 82.69 82 LEU A O 1
ATOM 637 N N . LEU A 1 83 ? -15.864 5.190 -0.514 1.00 81.69 83 LEU A N 1
ATOM 638 C CA . LEU A 1 83 ? -16.742 4.092 -0.925 1.00 81.69 83 LEU A CA 1
ATOM 639 C C . LEU A 1 83 ? -17.204 3.254 0.272 1.00 81.69 83 LEU A C 1
ATOM 641 O O . LEU A 1 83 ? -18.381 2.907 0.367 1.00 81.69 83 LEU A O 1
ATOM 645 N N . SER A 1 84 ? -16.297 2.962 1.209 1.00 79.12 84 SER A N 1
ATOM 646 C CA . SER A 1 84 ? -16.627 2.210 2.422 1.00 79.12 84 SER A CA 1
ATOM 647 C C . SER A 1 84 ? -17.605 2.958 3.329 1.00 79.12 84 SER A C 1
ATOM 649 O O . SER A 1 84 ? -18.435 2.309 3.959 1.00 79.12 84 SER A O 1
ATOM 651 N N . VAL A 1 85 ? -17.509 4.286 3.425 1.00 75.38 85 VAL A N 1
ATOM 652 C CA . VAL A 1 85 ? -18.432 5.112 4.222 1.00 75.38 85 VAL A CA 1
ATOM 653 C C . VAL A 1 85 ? -19.784 5.246 3.522 1.00 75.38 85 VAL A C 1
ATOM 655 O O . VAL A 1 85 ? -20.830 5.172 4.157 1.00 75.38 85 VAL A O 1
ATOM 658 N N . TRP A 1 86 ? -19.790 5.409 2.202 1.00 72.88 86 TRP A N 1
ATOM 659 C CA . TRP A 1 86 ? -21.022 5.611 1.440 1.00 72.88 86 TRP A CA 1
ATOM 660 C C . TRP A 1 86 ? -21.852 4.330 1.344 1.00 72.88 86 TRP A C 1
ATOM 662 O O . TRP A 1 86 ? -23.075 4.362 1.486 1.00 72.88 86 TRP A O 1
ATOM 672 N N . SER A 1 87 ? -21.197 3.180 1.162 1.00 70.81 87 SER A N 1
ATOM 673 C CA . SER A 1 87 ? -21.876 1.885 1.080 1.00 70.81 87 SER A CA 1
ATOM 674 C C . SER A 1 87 ? -22.662 1.559 2.357 1.00 70.81 87 SER A C 1
ATOM 676 O O . SER A 1 87 ? -23.777 1.038 2.275 1.00 70.81 87 SER A O 1
ATOM 678 N N . THR A 1 88 ? -22.163 1.928 3.539 1.00 61.84 88 THR A N 1
ATOM 679 C CA . THR A 1 88 ? -22.839 1.612 4.807 1.00 61.84 88 THR A CA 1
ATOM 680 C C . THR A 1 88 ? -24.090 2.458 5.057 1.00 61.84 88 THR A C 1
ATOM 682 O O . THR A 1 88 ? -25.056 1.935 5.609 1.00 61.84 88 THR A O 1
ATOM 685 N N . HIS A 1 89 ? -24.161 3.693 4.547 1.00 54.38 89 HIS A N 1
ATOM 686 C CA . HIS A 1 89 ? -25.387 4.504 4.598 1.00 54.38 89 HIS A CA 1
ATOM 687 C C . HIS A 1 89 ? -26.529 3.940 3.737 1.00 54.38 89 HIS A C 1
ATOM 689 O O . HIS A 1 89 ? -27.700 4.074 4.096 1.00 54.38 89 HIS A O 1
ATOM 695 N N . THR A 1 90 ? -26.218 3.275 2.619 1.00 54.59 90 THR A N 1
ATOM 696 C CA . THR A 1 90 ? -27.255 2.668 1.761 1.00 54.59 90 THR A CA 1
ATOM 697 C C . THR A 1 90 ? -27.883 1.418 2.383 1.00 54.59 90 THR A C 1
ATOM 699 O O . THR A 1 90 ? -29.068 1.157 2.177 1.00 54.59 90 THR A O 1
ATOM 702 N N . ASN A 1 91 ? -27.123 0.675 3.194 1.00 49.69 91 ASN A N 1
ATOM 703 C CA . ASN A 1 91 ? -27.570 -0.596 3.763 1.00 49.69 91 ASN A CA 1
ATOM 704 C C . ASN A 1 91 ? -28.520 -0.409 4.966 1.00 49.69 91 ASN A C 1
ATOM 706 O O . ASN A 1 91 ? -29.441 -1.198 5.162 1.00 49.69 91 ASN A O 1
ATOM 710 N N . GLU A 1 92 ? -28.378 0.687 5.718 1.00 49.47 92 GLU A N 1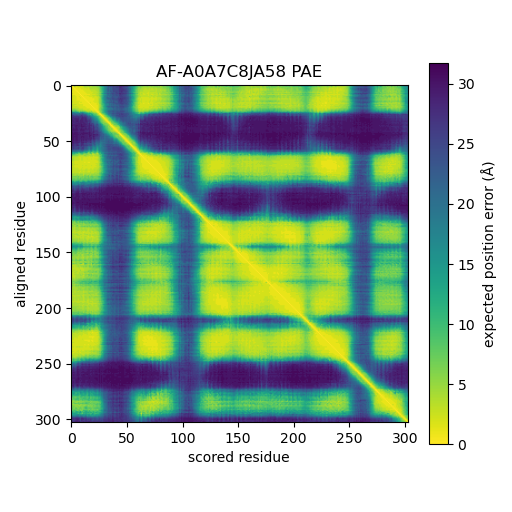
ATOM 711 C CA . GLU A 1 92 ? -29.304 1.078 6.799 1.00 49.47 92 GLU A CA 1
ATOM 712 C C . GLU A 1 92 ? -30.732 1.374 6.283 1.00 49.47 92 GLU A C 1
ATOM 714 O O . GLU A 1 92 ? -31.713 1.114 6.979 1.00 49.47 92 GLU A O 1
ATOM 719 N N . ARG A 1 93 ? -30.891 1.845 5.032 1.00 45.78 93 ARG A N 1
ATOM 720 C CA . ARG A 1 93 ? -32.220 2.049 4.412 1.00 45.78 93 ARG A CA 1
ATOM 721 C C . ARG A 1 93 ? -32.869 0.753 3.908 1.00 45.78 93 ARG A C 1
ATOM 723 O O . ARG A 1 93 ? -34.082 0.734 3.719 1.00 45.78 93 ARG A O 1
ATOM 730 N N . ALA A 1 94 ? -32.101 -0.318 3.706 1.00 45.81 94 ALA A N 1
ATOM 731 C CA . ALA A 1 94 ? -32.609 -1.588 3.180 1.00 45.81 94 ALA A CA 1
ATOM 732 C C . ALA A 1 94 ? -33.116 -2.558 4.270 1.00 45.81 94 ALA A C 1
ATOM 734 O O . ALA A 1 94 ? -33.905 -3.448 3.960 1.00 45.81 94 ALA A O 1
ATOM 735 N N . TYR A 1 95 ? -32.722 -2.376 5.540 1.00 43.75 95 TYR A N 1
ATOM 736 C CA . TYR A 1 95 ? -33.083 -3.281 6.648 1.00 43.75 95 TYR A CA 1
ATOM 737 C C . TYR A 1 95 ? -33.997 -2.672 7.729 1.00 43.75 95 TYR A C 1
ATOM 739 O O . TYR A 1 95 ? -34.358 -3.359 8.684 1.00 43.75 95 TYR A O 1
ATOM 747 N N . SER A 1 96 ? -34.462 -1.428 7.576 1.00 43.00 96 SER A N 1
ATOM 748 C CA . SER A 1 96 ? -35.389 -0.785 8.526 1.00 43.00 96 SER A CA 1
ATOM 749 C C . SER A 1 96 ? -36.870 -1.174 8.356 1.00 43.00 96 SER A C 1
ATOM 751 O O . SER A 1 96 ? -37.738 -0.565 8.979 1.00 43.00 96 SER A O 1
ATOM 753 N N . THR A 1 97 ? -37.196 -2.208 7.567 1.00 42.53 97 THR A N 1
ATOM 754 C CA . THR A 1 97 ? -38.587 -2.667 7.355 1.00 42.53 97 THR A CA 1
ATOM 755 C C . THR A 1 97 ? -38.975 -3.950 8.095 1.00 42.53 97 THR A C 1
ATOM 757 O O . THR A 1 97 ? -40.131 -4.354 8.012 1.00 42.53 97 THR A O 1
ATOM 760 N N . PHE A 1 98 ? -38.094 -4.558 8.898 1.00 44.25 98 PHE A N 1
ATOM 761 C CA . PHE A 1 98 ? -38.484 -5.651 9.805 1.00 44.25 98 PHE A CA 1
ATOM 762 C C . PHE A 1 98 ? -37.994 -5.416 11.238 1.00 44.25 98 PHE A C 1
ATOM 764 O O . PHE A 1 98 ? -37.181 -6.145 11.802 1.00 44.25 98 PHE A O 1
ATOM 771 N N . SER A 1 99 ? -38.551 -4.371 11.850 1.00 39.88 99 SER A N 1
ATOM 772 C CA . SER A 1 99 ? -38.536 -4.187 13.299 1.00 39.88 99 SER A CA 1
ATOM 773 C C . SER A 1 99 ? -39.490 -5.200 13.944 1.00 39.88 99 SER A C 1
ATOM 775 O O . SER A 1 99 ? -40.704 -5.013 13.954 1.00 39.88 99 SER A O 1
ATOM 777 N N . MET A 1 100 ? -38.948 -6.297 14.476 1.00 49.19 100 MET A N 1
ATOM 778 C CA . MET A 1 100 ? -39.650 -7.178 15.420 1.00 49.19 100 MET A CA 1
ATOM 779 C C . MET A 1 100 ? -39.012 -7.093 16.810 1.00 49.19 100 MET A C 1
ATOM 781 O O . MET A 1 100 ? -38.697 -8.101 17.433 1.00 49.19 100 MET A O 1
ATOM 785 N N . ASN A 1 101 ? -38.845 -5.874 17.322 1.00 45.88 101 ASN A N 1
ATOM 786 C CA . ASN A 1 101 ? -38.485 -5.637 18.718 1.00 45.88 101 ASN A CA 1
ATOM 787 C C . ASN A 1 101 ? -39.697 -5.096 19.471 1.00 45.88 101 ASN A C 1
ATOM 789 O O . ASN A 1 101 ? -39.838 -3.894 19.662 1.00 45.88 101 ASN A O 1
ATOM 793 N N . ASN A 1 102 ? -40.585 -5.995 19.898 1.00 49.69 102 ASN A N 1
ATOM 794 C CA . ASN A 1 102 ? -41.613 -5.636 20.875 1.00 49.69 102 ASN A CA 1
ATOM 795 C C . ASN A 1 102 ? -41.961 -6.751 21.872 1.00 49.69 102 ASN A C 1
ATOM 797 O O . ASN A 1 102 ? -43.065 -6.756 22.398 1.00 49.69 102 ASN A O 1
ATOM 801 N N . LEU A 1 103 ? -41.051 -7.699 22.153 1.00 47.91 103 LEU A N 1
ATOM 802 C CA . LEU A 1 103 ? -41.300 -8.765 23.145 1.00 47.91 103 LEU A CA 1
ATOM 803 C C . LEU A 1 103 ? -40.046 -9.279 23.884 1.00 47.91 103 LEU A C 1
ATOM 805 O O . LEU A 1 103 ? -39.913 -10.481 24.106 1.00 47.91 103 LEU A O 1
ATOM 809 N N . ARG A 1 104 ? -39.127 -8.414 24.325 1.00 42.00 104 ARG A N 1
ATOM 810 C CA . ARG A 1 104 ? -38.164 -8.801 25.378 1.00 42.00 104 ARG A CA 1
ATOM 811 C C . ARG A 1 104 ? -38.019 -7.709 26.424 1.00 42.00 104 ARG A C 1
ATOM 813 O O . ARG A 1 104 ? -37.145 -6.856 26.371 1.00 42.00 104 ARG A O 1
ATOM 820 N N . SER A 1 105 ? -38.956 -7.779 27.360 1.00 39.88 105 SER A N 1
ATOM 821 C CA . SER A 1 105 ? -38.905 -7.141 28.665 1.00 39.88 105 SER A CA 1
ATOM 822 C C . SER A 1 105 ? -37.845 -7.810 29.561 1.00 39.88 105 SER A C 1
ATOM 824 O O . SER A 1 105 ? -37.646 -9.021 29.465 1.00 39.88 105 SER A O 1
ATOM 826 N N . PHE A 1 106 ? -37.259 -7.007 30.456 1.00 40.69 106 PHE A N 1
ATOM 827 C CA . PHE A 1 106 ? -36.421 -7.343 31.621 1.00 40.69 106 PHE A CA 1
ATOM 828 C C . PHE A 1 106 ? -34.961 -7.794 31.400 1.00 40.69 106 PHE A C 1
ATOM 830 O O . PHE A 1 106 ? -34.686 -8.987 31.374 1.00 40.69 106 PHE A O 1
ATOM 837 N N . SER A 1 107 ? -34.019 -6.833 31.411 1.00 34.41 107 SER A N 1
ATOM 838 C CA . SER A 1 107 ? -32.868 -6.791 32.351 1.00 34.41 107 SER A CA 1
ATOM 839 C C . SER A 1 107 ? -31.868 -5.664 32.012 1.00 34.41 107 SER A C 1
ATOM 841 O O . SER A 1 107 ? -31.264 -5.712 30.949 1.00 34.41 107 SER A O 1
ATOM 843 N N . SER A 1 108 ? -31.673 -4.737 32.962 1.00 30.73 108 SER A N 1
ATOM 844 C CA . SER A 1 108 ? -30.517 -3.835 33.201 1.00 30.73 108 SER A CA 1
ATOM 845 C C . SER A 1 108 ? -30.027 -2.856 32.103 1.00 30.73 108 SER A C 1
ATOM 847 O O . SER A 1 108 ? -29.931 -3.220 30.936 1.00 30.73 108 SER A O 1
ATOM 849 N N . PRO A 1 109 ? -29.640 -1.608 32.462 1.00 38.66 109 PRO A N 1
ATOM 850 C CA . PRO A 1 109 ? -29.080 -0.645 31.519 1.00 38.66 109 PRO A CA 1
ATOM 851 C C . PRO A 1 109 ? -27.574 -0.898 31.355 1.00 38.66 109 PRO A C 1
ATOM 853 O O . PRO A 1 109 ? -26.761 -0.361 32.103 1.00 38.66 109 PRO A O 1
ATOM 856 N N . GLU A 1 110 ? -27.196 -1.735 30.392 1.00 34.75 110 GLU A N 1
ATOM 857 C CA . GLU A 1 110 ? -25.820 -1.784 29.892 1.00 34.75 110 GLU A CA 1
ATOM 858 C C . GLU A 1 110 ? -25.699 -0.795 28.730 1.00 34.75 110 GLU A C 1
ATOM 860 O O . GLU A 1 110 ? -26.508 -0.798 27.799 1.00 34.75 110 GLU A O 1
ATOM 865 N N . SER A 1 111 ? -24.729 0.111 28.837 1.00 37.28 111 SER A N 1
ATOM 866 C CA . SER A 1 111 ? -24.405 1.154 27.866 1.00 37.28 111 SER A CA 1
ATOM 867 C C . SER A 1 111 ? -24.318 0.577 26.454 1.00 37.28 111 SER A C 1
ATOM 869 O O . SER A 1 111 ? -23.320 -0.030 26.072 1.00 37.28 111 SER A O 1
ATOM 871 N N . THR A 1 112 ? -25.386 0.771 25.681 1.00 37.62 112 THR A N 1
ATOM 872 C CA . THR A 1 112 ? -25.438 0.441 24.259 1.00 37.62 112 THR A CA 1
ATOM 873 C C . THR A 1 112 ? -24.598 1.475 23.524 1.00 37.62 112 THR A C 1
ATOM 875 O O . THR A 1 112 ? -25.084 2.533 23.126 1.00 37.62 112 THR A O 1
ATOM 878 N N . GLU A 1 113 ? -23.303 1.199 23.406 1.00 39.25 113 GLU A N 1
ATOM 879 C CA . GLU A 1 113 ? -22.444 1.931 22.490 1.00 39.25 113 GLU A CA 1
ATOM 880 C C . GLU A 1 113 ? -22.873 1.635 21.044 1.00 39.25 113 GLU A C 1
ATOM 882 O O . GLU A 1 113 ? -23.127 0.504 20.635 1.00 39.25 113 GLU A O 1
ATOM 887 N N . THR A 1 114 ? -23.015 2.719 20.297 1.00 40.34 114 THR A N 1
ATOM 888 C CA . THR A 1 114 ? -23.586 2.861 18.955 1.00 40.34 114 THR A CA 1
ATOM 889 C C . THR A 1 114 ? -22.970 1.965 17.854 1.00 40.34 114 THR A C 1
ATOM 891 O O . THR A 1 114 ? -21.776 1.669 17.913 1.00 40.34 114 THR A O 1
ATOM 894 N N . PRO A 1 115 ? -23.700 1.661 16.755 1.00 42.66 115 PRO A N 1
ATOM 895 C CA . PRO A 1 115 ? -23.223 0.858 15.610 1.00 42.66 115 PRO A CA 1
ATOM 896 C C . PRO A 1 115 ? -22.098 1.503 14.761 1.00 42.66 115 PRO A C 1
ATOM 898 O O . PRO A 1 115 ? -21.623 0.913 13.791 1.00 42.66 115 PRO A O 1
ATOM 901 N N . LEU A 1 116 ? -21.604 2.690 15.134 1.00 45.88 116 LEU A N 1
ATOM 902 C CA . LEU A 1 116 ? -20.579 3.447 14.401 1.00 45.88 116 LEU A CA 1
ATOM 903 C C . LEU A 1 116 ? -19.139 2.892 14.521 1.00 45.88 116 LEU A C 1
ATOM 905 O O . LEU A 1 116 ? -18.244 3.389 13.830 1.00 45.88 116 LEU A O 1
ATOM 909 N N . SER A 1 117 ? -18.859 1.923 15.400 1.00 46.50 117 SER A N 1
ATOM 910 C CA . SER A 1 117 ? -17.508 1.343 15.572 1.00 46.50 117 SER A CA 1
ATOM 911 C C . SER A 1 117 ? -17.188 0.251 14.539 1.00 46.50 117 SER A C 1
ATOM 913 O O . SER A 1 117 ? -16.072 0.185 14.021 1.00 46.50 117 SER A O 1
ATOM 915 N N . SER A 1 118 ? -18.188 -0.552 14.158 1.00 50.22 118 SER A N 1
ATOM 916 C CA . SER A 1 118 ? -18.054 -1.652 13.191 1.00 50.22 118 SER A CA 1
ATOM 917 C C . SER A 1 118 ? -17.632 -1.158 11.800 1.00 50.22 118 SER A C 1
ATOM 919 O O . SER A 1 118 ? -16.647 -1.649 11.244 1.00 50.22 118 SER A O 1
ATOM 921 N N . SER A 1 119 ? -18.304 -0.126 11.278 1.00 51.12 119 SER A N 1
ATOM 922 C CA . SER A 1 119 ? -18.043 0.433 9.941 1.00 51.12 119 SER A CA 1
ATOM 923 C C . SER A 1 119 ? -16.634 1.022 9.791 1.00 51.12 119 SER A C 1
ATOM 925 O O . SER A 1 119 ? -16.047 0.946 8.713 1.00 51.12 119 SER A O 1
ATOM 927 N N . ARG A 1 120 ? -16.066 1.594 10.863 1.00 60.03 120 ARG A N 1
ATOM 928 C CA . ARG A 1 120 ? -14.719 2.195 10.852 1.00 60.03 120 ARG A CA 1
ATOM 929 C C . ARG A 1 120 ? -13.609 1.148 10.818 1.00 60.03 120 ARG A C 1
ATOM 931 O O . ARG A 1 120 ? -12.638 1.306 10.082 1.00 60.03 120 ARG A O 1
ATOM 938 N N . SER A 1 121 ? -13.782 0.046 11.547 1.00 60.62 121 SER A N 1
ATOM 939 C CA . SER A 1 121 ? -12.817 -1.063 11.552 1.00 60.62 121 SER A CA 1
ATOM 940 C C . SER A 1 121 ? -12.689 -1.761 10.191 1.00 60.62 121 SER A C 1
ATOM 942 O O . SER A 1 121 ? -11.607 -2.233 9.819 1.00 60.62 121 SER A O 1
ATOM 944 N N . PHE A 1 122 ? -13.776 -1.774 9.412 1.00 68.31 122 PHE A N 1
ATOM 945 C CA . PHE A 1 122 ? -13.810 -2.372 8.081 1.00 68.31 122 PHE A CA 1
ATOM 946 C C . PHE A 1 122 ? -13.003 -1.561 7.061 1.00 68.31 122 PHE A C 1
ATOM 948 O O . PHE A 1 122 ? -12.186 -2.143 6.352 1.00 68.31 122 PHE A O 1
ATOM 955 N N . SER A 1 123 ? -13.145 -0.229 7.048 1.00 74.94 123 SER A N 1
ATOM 956 C CA . SER A 1 123 ? -12.417 0.650 6.118 1.00 74.94 123 SER A CA 1
ATOM 957 C C . SER A 1 123 ? -10.894 0.538 6.279 1.00 74.94 123 SER A C 1
ATOM 959 O O . SER A 1 123 ? -10.182 0.321 5.297 1.00 74.94 123 SER A O 1
ATOM 961 N N . THR A 1 124 ? -10.391 0.580 7.519 1.00 74.81 124 THR A N 1
ATOM 962 C CA . THR A 1 124 ? -8.953 0.430 7.808 1.00 74.81 124 THR A CA 1
ATOM 963 C C . THR A 1 124 ? -8.425 -0.943 7.399 1.00 74.81 124 THR A C 1
ATOM 965 O O . THR A 1 124 ? -7.330 -1.056 6.849 1.00 74.81 124 THR A O 1
ATOM 968 N N . THR A 1 125 ? -9.206 -1.999 7.637 1.00 81.06 125 THR A N 1
ATOM 969 C CA . THR A 1 125 ? -8.815 -3.363 7.254 1.00 81.06 125 THR A CA 1
ATOM 970 C C . THR A 1 125 ? -8.788 -3.529 5.743 1.00 81.06 125 THR A C 1
ATOM 972 O O . THR A 1 125 ? -7.823 -4.073 5.215 1.00 81.06 125 THR A O 1
ATOM 975 N N . LEU A 1 126 ? -9.827 -3.062 5.047 1.00 84.50 126 LEU A N 1
ATOM 976 C CA . LEU A 1 126 ? -9.927 -3.143 3.594 1.00 84.50 126 LEU A CA 1
ATOM 977 C C . LEU A 1 126 ? -8.767 -2.400 2.928 1.00 84.50 126 LEU A C 1
ATOM 979 O O . LEU A 1 126 ? -8.133 -2.932 2.023 1.00 84.50 126 LEU A O 1
ATOM 983 N N . GLY A 1 127 ? -8.432 -1.217 3.440 1.00 82.75 127 GLY A N 1
ATOM 984 C CA . GLY A 1 127 ? -7.274 -0.463 2.989 1.00 82.75 127 GLY A CA 1
ATOM 985 C C . GLY A 1 127 ? -5.958 -1.205 3.110 1.00 82.75 127 GLY A C 1
ATOM 986 O O . GLY A 1 127 ? -5.200 -1.313 2.149 1.00 82.75 127 GLY A O 1
ATOM 987 N N . LEU A 1 128 ? -5.708 -1.771 4.291 1.00 86.06 128 LEU A N 1
ATOM 988 C CA . LEU A 1 128 ? -4.498 -2.547 4.548 1.00 86.06 128 LEU A CA 1
ATOM 989 C C . LEU A 1 128 ? -4.464 -3.866 3.768 1.00 86.06 128 LEU A C 1
ATOM 991 O O . LEU A 1 128 ? -3.381 -4.358 3.456 1.00 86.06 128 LEU A O 1
ATOM 995 N N . LEU A 1 129 ? -5.623 -4.425 3.414 1.00 90.50 129 LEU A N 1
ATOM 996 C CA . LEU A 1 129 ? -5.715 -5.585 2.534 1.00 90.50 129 LEU A CA 1
ATOM 997 C C . LEU A 1 129 ? -5.305 -5.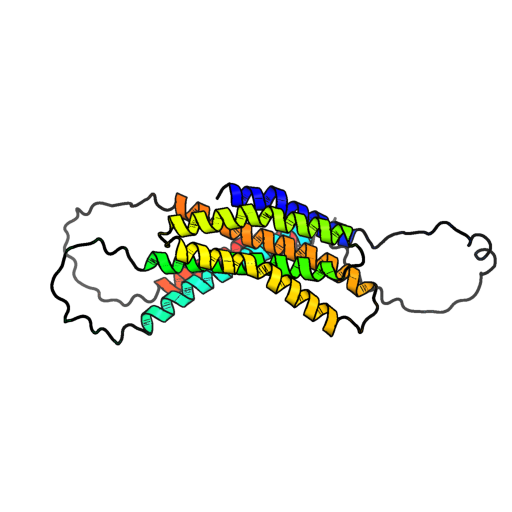229 1.102 1.00 90.50 129 LEU A C 1
ATOM 999 O O . LEU A 1 129 ? -4.535 -5.970 0.493 1.00 90.50 129 LEU A O 1
ATOM 1003 N N . ILE A 1 130 ? -5.778 -4.095 0.578 1.00 89.12 130 ILE A N 1
ATOM 1004 C CA . ILE A 1 130 ? -5.400 -3.630 -0.762 1.00 89.12 130 ILE A CA 1
ATOM 1005 C C . ILE A 1 130 ? -3.908 -3.285 -0.807 1.00 89.12 130 ILE A C 1
ATOM 1007 O O . ILE A 1 130 ? -3.217 -3.745 -1.709 1.00 89.12 130 ILE A O 1
ATOM 1011 N N . HIS A 1 131 ? -3.400 -2.582 0.207 1.00 90.44 131 HIS A N 1
ATOM 1012 C CA . HIS A 1 131 ? -1.970 -2.319 0.398 1.00 90.44 131 HIS A CA 1
ATOM 1013 C C . HIS A 1 131 ? -1.137 -3.612 0.344 1.00 90.44 131 HIS A C 1
ATOM 1015 O O . HIS A 1 131 ? -0.285 -3.778 -0.525 1.00 90.44 131 HIS A O 1
ATOM 1021 N N . ALA A 1 132 ? -1.464 -4.596 1.190 1.00 92.38 132 ALA A N 1
ATOM 1022 C CA . ALA A 1 132 ? -0.750 -5.870 1.215 1.00 92.38 132 ALA A CA 1
ATOM 1023 C C . ALA A 1 132 ? -0.896 -6.671 -0.090 1.00 92.38 132 ALA A C 1
ATOM 1025 O O . ALA A 1 132 ? -0.030 -7.484 -0.406 1.00 92.38 132 ALA A O 1
ATOM 1026 N N . THR A 1 133 ? -1.981 -6.473 -0.840 1.00 93.50 133 THR A N 1
ATOM 1027 C CA . THR A 1 133 ? -2.151 -7.078 -2.167 1.00 93.50 133 THR A CA 1
ATOM 1028 C C . THR A 1 133 ? -1.228 -6.413 -3.184 1.00 93.50 133 THR A C 1
ATOM 1030 O O . THR A 1 133 ? -0.576 -7.126 -3.941 1.00 93.50 133 THR A O 1
ATOM 1033 N N . ALA A 1 134 ? -1.112 -5.081 -3.171 1.00 91.56 134 ALA A N 1
ATOM 1034 C CA . ALA A 1 134 ? -0.197 -4.334 -4.036 1.00 91.56 134 ALA A CA 1
ATOM 1035 C C . ALA A 1 134 ? 1.267 -4.750 -3.813 1.00 91.56 134 ALA A C 1
ATOM 1037 O O . ALA A 1 134 ? 1.971 -5.010 -4.788 1.00 91.56 134 ALA A O 1
ATOM 1038 N N . ASP A 1 135 ? 1.687 -4.939 -2.554 1.00 90.62 135 ASP A N 1
ATOM 1039 C CA . ASP A 1 135 ? 3.014 -5.490 -2.230 1.00 90.62 135 ASP A CA 1
ATOM 1040 C C . ASP A 1 135 ? 3.217 -6.881 -2.840 1.00 90.62 135 ASP A C 1
ATOM 1042 O O . ASP A 1 135 ? 4.278 -7.199 -3.372 1.00 90.62 135 ASP A O 1
ATOM 1046 N N . GLY A 1 136 ? 2.183 -7.726 -2.758 1.00 92.31 136 GLY A N 1
ATOM 1047 C CA . GLY A 1 136 ? 2.184 -9.051 -3.362 1.00 92.31 136 GLY A CA 1
ATOM 1048 C C . GLY A 1 136 ? 2.363 -8.982 -4.871 1.00 92.31 136 GLY A C 1
ATOM 1049 O O . GLY A 1 136 ? 3.206 -9.684 -5.412 1.00 92.31 136 GLY A O 1
ATOM 1050 N N . ILE A 1 137 ? 1.613 -8.113 -5.550 1.00 92.50 137 ILE A N 1
ATOM 1051 C CA . ILE A 1 137 ? 1.705 -7.951 -7.004 1.00 92.50 137 ILE A CA 1
ATOM 1052 C C . ILE A 1 137 ? 3.115 -7.500 -7.405 1.00 92.50 137 ILE A C 1
ATOM 1054 O O . ILE A 1 137 ? 3.688 -8.099 -8.312 1.00 92.50 137 ILE A O 1
ATOM 1058 N N . ALA A 1 138 ? 3.693 -6.518 -6.706 1.00 89.44 138 ALA A N 1
ATOM 1059 C CA . ALA A 1 138 ? 5.062 -6.059 -6.951 1.00 89.44 138 ALA A CA 1
ATOM 1060 C C . ALA A 1 138 ? 6.089 -7.193 -6.764 1.00 89.44 138 ALA A C 1
ATOM 1062 O O . ALA A 1 138 ? 6.914 -7.457 -7.639 1.00 89.44 138 ALA A O 1
ATOM 1063 N N . LEU A 1 139 ? 5.980 -7.947 -5.666 1.00 89.56 139 LEU A N 1
ATOM 1064 C CA . LEU A 1 139 ? 6.838 -9.103 -5.405 1.00 89.56 139 LEU A CA 1
ATOM 1065 C C . LEU A 1 139 ? 6.685 -10.197 -6.477 1.00 89.56 139 LEU A C 1
ATOM 1067 O O . LEU A 1 139 ? 7.675 -10.755 -6.938 1.00 89.56 139 LEU A O 1
ATOM 1071 N N . GLY A 1 140 ? 5.456 -10.499 -6.897 1.00 89.69 140 GLY A N 1
ATOM 1072 C CA . GLY A 1 140 ? 5.184 -11.488 -7.941 1.00 89.69 140 GLY A CA 1
ATOM 1073 C C . GLY A 1 140 ? 5.720 -11.075 -9.311 1.00 89.69 140 GLY A C 1
ATOM 1074 O O . GLY A 1 140 ? 6.171 -11.934 -10.063 1.00 89.69 140 GLY A O 1
ATOM 1075 N N . ALA A 1 141 ? 5.722 -9.773 -9.616 1.00 86.38 141 ALA A N 1
ATOM 1076 C CA . ALA A 1 141 ? 6.303 -9.238 -10.845 1.00 86.38 141 ALA A CA 1
ATOM 1077 C C . ALA A 1 141 ? 7.829 -9.423 -10.885 1.00 86.38 141 ALA A C 1
ATOM 1079 O O . ALA A 1 141 ? 8.361 -9.850 -11.905 1.00 86.38 141 ALA A O 1
ATOM 1080 N N . THR A 1 142 ? 8.519 -9.199 -9.759 1.00 84.44 142 THR A N 1
ATOM 1081 C CA . THR A 1 142 ? 9.985 -9.384 -9.666 1.00 84.44 142 THR A CA 1
ATOM 1082 C C . THR A 1 142 ? 10.428 -10.849 -9.642 1.00 84.44 142 THR A C 1
ATOM 1084 O O . THR A 1 142 ? 11.582 -11.154 -9.939 1.00 84.44 142 THR A O 1
ATOM 1087 N N . ALA A 1 143 ? 9.530 -11.785 -9.322 1.00 81.56 143 ALA A N 1
ATOM 1088 C CA . ALA A 1 143 ? 9.857 -13.210 -9.231 1.00 81.56 143 ALA A CA 1
ATOM 1089 C C . ALA A 1 143 ? 10.255 -13.844 -10.578 1.00 81.56 143 ALA A C 1
ATOM 1091 O O . ALA A 1 143 ? 10.874 -14.908 -10.583 1.00 81.56 143 ALA A O 1
ATOM 1092 N N . ASN A 1 144 ? 9.900 -13.212 -11.701 1.00 74.00 144 ASN A N 1
ATOM 1093 C CA . ASN A 1 144 ? 10.245 -13.671 -13.048 1.00 74.00 144 ASN A CA 1
ATOM 1094 C C . ASN A 1 144 ? 11.331 -12.804 -13.719 1.00 74.00 144 ASN A C 1
ATOM 1096 O O . ASN A 1 144 ? 11.599 -12.977 -14.905 1.00 74.00 144 ASN A O 1
ATOM 1100 N N . SER A 1 145 ? 11.949 -11.880 -12.974 1.00 72.25 145 SER A N 1
ATOM 1101 C CA . SER A 1 145 ? 13.039 -11.028 -13.459 1.00 72.25 145 SER A CA 1
ATOM 1102 C C . SER A 1 145 ? 14.377 -11.778 -13.453 1.00 72.25 145 SER A C 1
ATOM 1104 O O . SER A 1 145 ? 14.634 -12.653 -12.625 1.00 72.25 145 SER A O 1
ATOM 1106 N N . SER A 1 146 ? 15.284 -11.404 -14.356 1.00 65.75 146 SER A N 1
ATOM 1107 C CA . SER A 1 146 ? 16.625 -11.999 -14.497 1.00 65.75 146 SER A CA 1
ATOM 1108 C C . SER A 1 146 ? 17.597 -11.638 -13.358 1.00 65.75 146 SER A C 1
ATOM 1110 O O . SER A 1 146 ? 18.679 -12.222 -13.271 1.00 65.75 146 SER A O 1
ATOM 1112 N N . LYS A 1 147 ? 17.217 -10.712 -12.463 1.00 70.75 147 LYS A N 1
ATOM 1113 C CA . LYS A 1 147 ? 18.000 -10.238 -11.308 1.00 70.75 147 LYS A CA 1
ATOM 1114 C C . LYS A 1 147 ? 17.451 -10.801 -9.980 1.00 70.75 147 LYS A C 1
ATOM 1116 O O . LYS A 1 147 ? 16.766 -10.085 -9.244 1.00 70.75 147 LYS A O 1
ATOM 1121 N N . PRO A 1 148 ? 17.793 -12.045 -9.586 1.00 75.50 148 PRO A N 1
ATOM 1122 C CA . PRO A 1 148 ? 17.285 -12.651 -8.349 1.00 75.50 148 PRO A CA 1
ATOM 1123 C C . PRO A 1 148 ? 17.686 -11.871 -7.086 1.00 75.50 148 PRO A C 1
ATOM 1125 O O . PRO A 1 148 ? 16.955 -11.878 -6.100 1.00 75.50 148 PRO A O 1
ATOM 1128 N N . SER A 1 149 ? 18.817 -11.160 -7.113 1.00 78.81 149 SER A N 1
ATOM 1129 C CA . SER A 1 149 ? 19.270 -10.324 -5.996 1.00 78.81 149 SER A CA 1
ATOM 1130 C C . SER A 1 149 ? 18.308 -9.173 -5.695 1.00 78.81 149 SER A C 1
ATOM 1132 O O . SER A 1 149 ? 18.034 -8.918 -4.527 1.00 78.81 149 SER A O 1
ATOM 1134 N N . LEU A 1 150 ? 17.763 -8.512 -6.726 1.00 74.19 150 LEU A N 1
ATOM 1135 C CA . LEU A 1 150 ? 16.805 -7.416 -6.555 1.00 74.19 150 LEU A CA 1
ATOM 1136 C C . LEU A 1 150 ? 15.480 -7.944 -5.994 1.00 74.19 150 LEU A C 1
ATOM 1138 O O . LEU A 1 150 ? 14.976 -7.404 -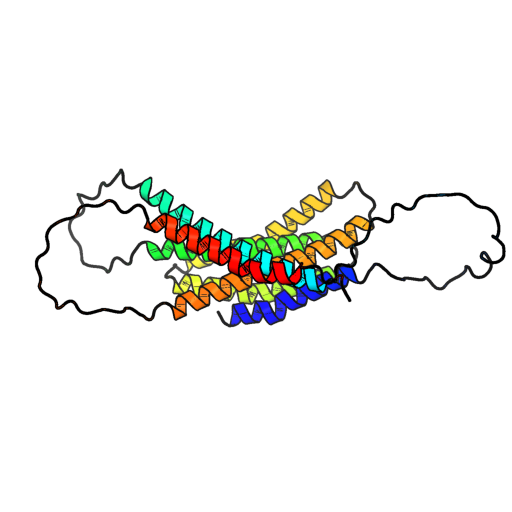5.016 1.00 74.19 150 LEU A O 1
ATOM 1142 N N . GLY A 1 151 ? 14.988 -9.072 -6.517 1.00 81.00 151 GLY A N 1
ATOM 1143 C CA . GLY A 1 151 ? 13.804 -9.744 -5.973 1.00 81.00 151 GLY A CA 1
ATOM 1144 C C . GLY A 1 151 ? 13.965 -10.163 -4.505 1.00 81.00 151 GLY A C 1
ATOM 1145 O O . GLY A 1 151 ? 13.034 -10.008 -3.718 1.00 81.00 151 GLY A O 1
ATOM 1146 N N . LEU A 1 152 ? 15.149 -10.637 -4.095 1.00 84.56 152 LEU A N 1
ATOM 1147 C CA . LEU A 1 152 ? 15.432 -10.969 -2.691 1.00 84.56 152 LEU A CA 1
ATOM 1148 C C . LEU A 1 152 ? 15.488 -9.729 -1.789 1.00 84.56 152 LEU A C 1
ATOM 1150 O O . LEU A 1 152 ? 14.989 -9.783 -0.664 1.00 84.56 152 LEU A O 1
ATOM 1154 N N . ILE A 1 153 ? 16.069 -8.623 -2.263 1.00 81.88 153 ILE A N 1
ATOM 1155 C CA . ILE A 1 153 ? 16.101 -7.350 -1.527 1.00 81.88 153 ILE A CA 1
ATOM 1156 C C . ILE A 1 153 ? 14.671 -6.838 -1.317 1.00 81.88 153 ILE A C 1
ATOM 1158 O O . ILE A 1 153 ? 14.265 -6.650 -0.168 1.00 81.88 153 ILE A O 1
ATOM 1162 N N . VAL A 1 154 ? 13.882 -6.754 -2.393 1.00 79.62 154 VAL A N 1
ATOM 1163 C CA . VAL A 1 154 ? 12.470 -6.344 -2.362 1.00 79.62 154 VAL A CA 1
ATOM 1164 C C . VAL A 1 154 ? 11.656 -7.269 -1.456 1.00 79.62 154 VAL A C 1
ATOM 1166 O O . VAL A 1 154 ? 10.881 -6.804 -0.622 1.00 79.62 154 VAL A O 1
ATOM 1169 N N . PHE A 1 155 ? 11.866 -8.586 -1.534 1.00 85.94 155 PHE A N 1
ATOM 1170 C CA . PHE A 1 155 ? 11.215 -9.559 -0.654 1.00 85.94 155 PHE A CA 1
ATOM 1171 C C . PHE A 1 155 ? 11.472 -9.269 0.827 1.00 85.94 155 PHE A C 1
ATOM 1173 O O . PHE A 1 155 ? 10.523 -9.204 1.614 1.00 85.94 155 PHE A O 1
ATOM 1180 N N . PHE A 1 156 ? 12.735 -9.085 1.224 1.00 85.31 156 PHE A N 1
ATOM 1181 C CA . PHE A 1 156 ? 13.073 -8.804 2.618 1.00 85.31 156 PHE A CA 1
ATOM 1182 C C . PHE A 1 156 ? 12.594 -7.423 3.057 1.00 85.31 156 PHE A C 1
ATOM 1184 O O . PHE A 1 156 ? 12.094 -7.295 4.175 1.00 85.31 156 PHE A O 1
ATOM 1191 N N . ALA A 1 157 ? 12.668 -6.412 2.193 1.00 79.31 157 ALA A N 1
ATOM 1192 C CA . ALA A 1 157 ? 12.129 -5.086 2.470 1.00 79.31 157 ALA A CA 1
ATOM 1193 C C . ALA A 1 157 ? 10.607 -5.133 2.701 1.00 79.31 157 ALA A C 1
ATOM 1195 O O . ALA A 1 157 ? 10.109 -4.547 3.669 1.00 79.31 157 ALA A O 1
ATOM 1196 N N . ILE A 1 158 ? 9.871 -5.900 1.884 1.00 82.00 158 ILE A N 1
ATOM 1197 C CA . ILE A 1 158 ? 8.430 -6.137 2.048 1.00 82.00 158 ILE A CA 1
ATOM 1198 C C . ILE A 1 158 ? 8.126 -6.895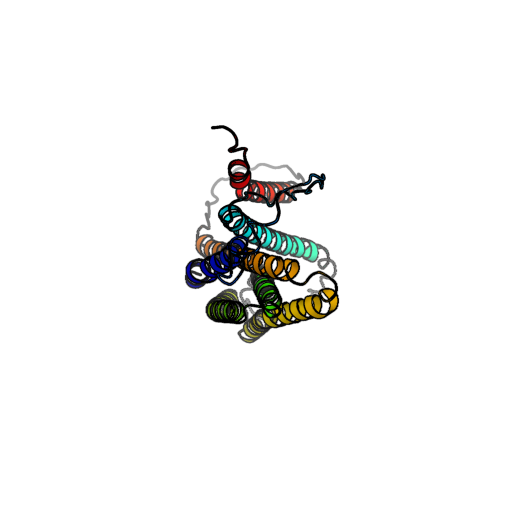 3.341 1.00 82.00 158 ILE A C 1
ATOM 1200 O O . ILE A 1 158 ? 7.261 -6.515 4.135 1.00 82.00 158 ILE A O 1
ATOM 1204 N N . MET A 1 159 ? 8.869 -7.969 3.594 1.00 83.56 159 MET A N 1
ATOM 1205 C CA . MET A 1 159 ? 8.696 -8.792 4.787 1.00 83.56 159 MET A CA 1
ATOM 1206 C C . MET A 1 159 ? 8.938 -7.986 6.070 1.00 83.56 159 MET A C 1
ATOM 1208 O O . MET A 1 159 ? 8.154 -8.080 7.020 1.00 83.56 159 MET A O 1
ATOM 1212 N N . LEU A 1 160 ? 9.998 -7.173 6.096 1.00 83.19 160 LEU A N 1
ATOM 1213 C CA . LEU A 1 160 ? 10.376 -6.377 7.259 1.00 83.19 160 LEU A CA 1
ATOM 1214 C C . LEU A 1 160 ? 9.357 -5.286 7.569 1.00 83.19 160 LEU A C 1
ATOM 1216 O O . LEU A 1 160 ? 9.115 -5.032 8.747 1.00 83.19 160 LEU A O 1
ATOM 1220 N N . HIS A 1 161 ? 8.720 -4.675 6.566 1.00 85.31 161 HIS A N 1
ATOM 1221 C CA . HIS A 1 161 ? 7.714 -3.636 6.807 1.00 85.31 161 HIS A CA 1
ATOM 1222 C C . HIS A 1 161 ? 6.312 -4.192 7.115 1.00 85.31 161 HIS A C 1
ATOM 1224 O O . HIS A 1 161 ? 5.493 -3.504 7.734 1.00 85.31 161 HIS A O 1
ATOM 1230 N N . LYS A 1 162 ? 6.052 -5.469 6.803 1.00 88.19 162 LYS A N 1
ATOM 1231 C CA . LYS A 1 162 ? 4.808 -6.162 7.178 1.00 88.19 162 LYS A CA 1
ATOM 1232 C C . LYS A 1 162 ? 4.662 -6.402 8.672 1.00 88.19 162 LYS A C 1
ATOM 1234 O O . LYS A 1 162 ? 3.542 -6.340 9.173 1.00 88.19 162 LYS A O 1
ATOM 1239 N N . ALA A 1 163 ? 5.750 -6.671 9.395 1.00 87.50 163 ALA A N 1
ATOM 1240 C CA . ALA A 1 163 ? 5.684 -6.860 10.846 1.00 87.50 163 ALA A CA 1
ATOM 1241 C C . ALA A 1 163 ? 5.214 -5.579 11.578 1.00 87.50 163 ALA A C 1
ATOM 1243 O O . ALA A 1 163 ? 4.250 -5.655 12.349 1.00 87.50 163 ALA A O 1
ATOM 1244 N N . PRO A 1 164 ? 5.786 -4.394 11.291 1.00 85.12 164 PRO A N 1
ATOM 1245 C CA . PRO A 1 164 ? 5.264 -3.114 11.751 1.00 85.12 164 PRO A CA 1
ATOM 1246 C C . PRO A 1 164 ? 3.796 -2.865 11.357 1.00 85.12 164 PRO A C 1
ATOM 1248 O O . PRO A 1 164 ? 2.976 -2.513 12.211 1.00 85.12 164 PRO A O 1
ATOM 1251 N N . ALA A 1 165 ? 3.434 -3.089 10.090 1.00 84.69 165 ALA A N 1
ATOM 1252 C CA . ALA A 1 165 ? 2.067 -2.886 9.605 1.00 84.69 165 ALA A CA 1
ATOM 1253 C C . ALA A 1 165 ? 1.047 -3.797 10.316 1.00 84.69 165 ALA A C 1
ATOM 1255 O O . ALA A 1 165 ? 0.012 -3.324 10.790 1.00 84.69 165 ALA A O 1
ATOM 1256 N N . ALA A 1 166 ? 1.373 -5.082 10.479 1.00 89.88 166 ALA A N 1
ATOM 1257 C CA . ALA A 1 166 ? 0.564 -6.062 11.200 1.00 89.88 166 ALA A CA 1
ATOM 1258 C C . ALA A 1 166 ? 0.359 -5.677 12.671 1.00 89.88 166 ALA A C 1
ATOM 1260 O O . ALA A 1 166 ? -0.758 -5.757 13.189 1.00 89.88 166 ALA A O 1
ATOM 1261 N N . PHE A 1 167 ? 1.424 -5.230 13.341 1.00 89.62 167 PHE A N 1
ATOM 1262 C CA . PHE A 1 167 ? 1.337 -4.750 14.717 1.00 89.62 167 PHE A CA 1
ATOM 1263 C C . PHE A 1 167 ? 0.405 -3.538 14.825 1.00 89.62 167 PHE A C 1
ATOM 1265 O O . PHE A 1 167 ? -0.464 -3.497 15.698 1.00 89.62 167 PHE A O 1
ATOM 1272 N N . GLY A 1 168 ? 0.542 -2.572 13.912 1.00 86.75 168 GLY A N 1
ATOM 1273 C CA . GLY A 1 168 ? -0.326 -1.402 13.873 1.00 86.75 168 GLY A CA 1
ATOM 1274 C C . GLY A 1 168 ? -1.792 -1.754 13.613 1.00 86.75 168 GLY A C 1
ATOM 1275 O O . GLY A 1 168 ? -2.651 -1.251 14.331 1.00 86.75 168 GLY A O 1
ATOM 1276 N N . LEU A 1 169 ? -2.081 -2.661 12.673 1.00 87.25 169 LEU A N 1
ATOM 1277 C CA . LEU A 1 169 ? -3.438 -3.152 12.404 1.00 87.25 169 LEU A CA 1
ATOM 1278 C C . LEU A 1 169 ? -4.077 -3.737 13.667 1.00 87.25 169 LEU A C 1
ATOM 1280 O O . LEU A 1 169 ? -5.155 -3.310 14.070 1.00 87.25 169 LEU A O 1
ATOM 1284 N N . VAL A 1 170 ? -3.407 -4.686 14.325 1.00 90.50 170 VAL A N 1
ATOM 1285 C CA . VAL A 1 170 ? -3.951 -5.337 15.527 1.00 90.50 170 VAL A CA 1
ATOM 1286 C C . VAL A 1 170 ? -4.157 -4.324 16.652 1.00 90.50 170 VAL A C 1
ATOM 1288 O O . VAL A 1 170 ? -5.195 -4.357 17.310 1.00 90.50 170 VAL A O 1
ATOM 1291 N N . ALA A 1 171 ? -3.216 -3.397 16.851 1.00 88.19 171 ALA A N 1
ATOM 1292 C CA . ALA A 1 171 ? -3.353 -2.342 17.851 1.00 88.19 171 ALA A CA 1
ATOM 1293 C C . ALA A 1 171 ? -4.579 -1.449 17.590 1.00 88.19 171 ALA A C 1
ATOM 1295 O O . ALA A 1 171 ? -5.296 -1.113 18.532 1.00 88.19 171 ALA A O 1
ATOM 1296 N N . ILE A 1 172 ? -4.851 -1.104 16.326 1.00 84.00 172 ILE A N 1
ATOM 1297 C CA . ILE A 1 172 ? -6.029 -0.317 15.934 1.00 84.00 172 ILE A CA 1
ATOM 1298 C C . ILE A 1 172 ? -7.315 -1.102 16.178 1.00 84.00 172 ILE A C 1
ATOM 1300 O O . ILE A 1 172 ? -8.211 -0.592 16.843 1.00 84.00 172 ILE A O 1
ATOM 1304 N N . LEU A 1 173 ? -7.394 -2.349 15.708 1.00 85.12 173 LEU A N 1
ATOM 1305 C CA . LEU A 1 173 ? -8.603 -3.165 15.846 1.00 85.12 173 LEU A CA 1
ATOM 1306 C C . LEU A 1 173 ? -8.961 -3.410 17.316 1.00 85.12 173 LEU A C 1
ATOM 1308 O O . LEU A 1 173 ? -10.125 -3.309 17.696 1.00 85.12 173 LEU A O 1
ATOM 1312 N N . LEU A 1 174 ? -7.963 -3.681 18.163 1.00 86.94 174 LEU A N 1
ATOM 1313 C CA . LEU A 1 174 ? -8.186 -3.838 19.601 1.00 86.94 174 LEU A CA 1
ATOM 1314 C C . LEU A 1 174 ? -8.620 -2.522 20.257 1.00 86.94 174 LEU A C 1
ATOM 1316 O O . LEU A 1 174 ? -9.500 -2.539 21.114 1.00 86.94 174 LEU A O 1
ATOM 1320 N N . LYS A 1 175 ? -8.051 -1.381 19.843 1.00 83.69 175 LYS A N 1
ATOM 1321 C CA . LYS A 1 175 ? -8.470 -0.059 20.334 1.00 83.69 175 LYS A CA 1
ATOM 1322 C C . LYS A 1 175 ? -9.906 0.283 19.919 1.00 83.69 175 LYS A C 1
ATOM 1324 O O . LYS A 1 175 ? -10.611 0.929 20.681 1.00 83.69 175 LYS A O 1
ATOM 1329 N N . GLN A 1 176 ? -10.343 -0.178 18.751 1.00 79.69 176 GLN A N 1
ATOM 1330 C CA . GLN A 1 176 ? -11.716 -0.036 18.254 1.00 79.69 176 GLN A CA 1
ATOM 1331 C C . GLN A 1 176 ? -12.720 -0.984 18.941 1.00 79.69 176 GLN A C 1
ATOM 1333 O O . GLN A 1 176 ? -13.893 -0.997 18.576 1.00 79.69 176 GLN A O 1
ATOM 1338 N N . GLY A 1 177 ? -12.283 -1.780 19.925 1.00 83.06 177 GLY A N 1
ATOM 1339 C CA . GLY A 1 177 ? -13.145 -2.664 20.712 1.00 83.06 177 GLY A CA 1
ATOM 1340 C C . GLY A 1 177 ? -13.372 -4.049 20.102 1.00 83.06 177 GLY A C 1
ATOM 1341 O O . GLY A 1 177 ? -14.157 -4.827 20.645 1.00 83.06 177 GLY A O 1
ATOM 1342 N N . LEU A 1 178 ? -12.693 -4.406 19.002 1.00 85.62 178 LEU A N 1
ATOM 1343 C CA . LEU A 1 178 ? -12.829 -5.745 18.427 1.00 85.62 178 LEU A CA 1
ATOM 1344 C C . LEU A 1 178 ? -12.215 -6.793 19.357 1.00 85.62 178 LEU A C 1
ATOM 1346 O O . LEU A 1 178 ? -11.158 -6.606 19.965 1.00 85.62 178 LEU A O 1
ATOM 1350 N N . SER A 1 179 ? -12.850 -7.962 19.410 1.00 90.69 179 SER A N 1
ATOM 1351 C CA . SER A 1 179 ? -12.313 -9.095 20.156 1.00 90.69 179 SER A CA 1
ATOM 1352 C C . SER A 1 179 ? -10.977 -9.564 19.567 1.00 90.69 179 SER A C 1
ATOM 1354 O O . SER A 1 179 ? -10.739 -9.501 18.358 1.00 90.69 179 SER A O 1
ATOM 1356 N N . LYS A 1 180 ? -10.120 -10.163 20.404 1.00 90.44 180 LYS A N 1
ATOM 1357 C CA . LYS A 1 180 ? -8.848 -10.769 19.960 1.00 90.44 180 LYS A CA 1
ATOM 1358 C C . LYS A 1 180 ? -9.039 -11.784 18.821 1.00 90.44 180 LYS A C 1
ATOM 1360 O O . LYS A 1 180 ? -8.171 -11.923 17.963 1.00 90.44 180 LYS A O 1
ATOM 1365 N N . ARG A 1 181 ? -10.180 -12.484 18.793 1.00 91.31 181 ARG A N 1
ATOM 1366 C CA . ARG A 1 181 ? -10.526 -13.454 17.741 1.00 91.31 181 ARG A CA 1
ATOM 1367 C C . ARG A 1 181 ? -10.823 -12.770 16.404 1.00 91.31 181 ARG A C 1
ATOM 1369 O O . ARG A 1 181 ? -10.358 -13.243 15.367 1.00 91.31 181 ARG A O 1
ATOM 1376 N N . GLN A 1 182 ? -11.556 -11.659 16.426 1.00 86.12 182 GLN A N 1
ATOM 1377 C CA . GLN A 1 182 ? -11.808 -10.853 15.229 1.00 86.12 182 GLN A CA 1
ATOM 1378 C C . GLN A 1 182 ? -10.507 -10.224 14.726 1.00 86.12 182 GLN A C 1
ATOM 1380 O O . GLN A 1 182 ? -10.160 -10.416 13.565 1.00 86.12 182 GLN A O 1
ATOM 1385 N N . ALA A 1 183 ? -9.716 -9.608 15.611 1.00 88.44 183 ALA A N 1
ATOM 1386 C CA . ALA A 1 183 ? -8.415 -9.045 15.247 1.00 88.44 183 ALA A CA 1
ATOM 1387 C C . ALA A 1 183 ? -7.487 -10.089 14.595 1.00 88.44 183 ALA A C 1
ATOM 1389 O O . ALA A 1 183 ? -6.852 -9.808 13.581 1.00 88.44 183 ALA A O 1
ATOM 1390 N N . ARG A 1 184 ? -7.470 -11.330 15.106 1.00 91.75 184 ARG A N 1
ATOM 1391 C CA . ARG A 1 184 ? -6.719 -12.440 14.496 1.00 91.75 184 ARG A CA 1
ATOM 1392 C C . ARG A 1 184 ? -7.205 -12.782 13.085 1.00 91.75 184 ARG A C 1
ATOM 1394 O O . ARG A 1 184 ? -6.385 -13.105 12.235 1.00 91.75 184 ARG A O 1
ATOM 1401 N N . THR A 1 185 ? -8.509 -12.715 12.830 1.00 91.25 185 THR A N 1
ATOM 1402 C CA . THR A 1 185 ? -9.079 -13.004 11.503 1.00 91.25 185 THR A CA 1
ATOM 1403 C C . THR A 1 185 ? -8.647 -11.949 10.484 1.00 91.25 185 THR A C 1
ATOM 1405 O O . THR A 1 185 ? -8.179 -12.294 9.403 1.00 91.25 185 THR A O 1
ATOM 1408 N N . HIS A 1 186 ? -8.714 -10.671 10.863 1.00 90.69 186 HIS A N 1
ATOM 1409 C CA . HIS A 1 186 ? -8.247 -9.559 10.031 1.00 90.69 186 HIS A CA 1
ATOM 1410 C C . HIS A 1 186 ? -6.736 -9.640 9.775 1.00 90.69 186 HIS A C 1
ATOM 1412 O O . HIS A 1 186 ? -6.288 -9.448 8.648 1.00 90.69 186 HIS A O 1
ATOM 1418 N N . LEU A 1 187 ? -5.953 -9.994 10.799 1.00 91.69 187 LEU A N 1
ATOM 1419 C CA . LEU A 1 187 ? -4.513 -10.210 10.669 1.00 91.69 187 LEU A CA 1
ATOM 1420 C C . LEU A 1 187 ? -4.186 -11.338 9.679 1.00 91.69 187 LEU A C 1
ATOM 1422 O O . LEU A 1 187 ? -3.297 -11.174 8.853 1.00 91.69 187 LEU A O 1
ATOM 1426 N N . ILE A 1 188 ? -4.910 -12.462 9.730 1.00 94.12 188 ILE A N 1
ATOM 1427 C CA . ILE A 1 188 ? -4.717 -13.572 8.783 1.00 94.12 188 ILE A CA 1
ATOM 1428 C C . ILE A 1 188 ? -5.026 -13.119 7.353 1.00 94.12 188 ILE A C 1
ATOM 1430 O O . ILE A 1 188 ? -4.235 -13.392 6.454 1.00 94.12 188 ILE A O 1
ATOM 1434 N N . ALA A 1 189 ? -6.132 -12.399 7.146 1.00 92.25 189 ALA A N 1
ATOM 1435 C CA . ALA A 1 189 ? -6.479 -11.860 5.832 1.00 92.25 189 ALA A CA 1
ATOM 1436 C C . ALA A 1 189 ? -5.378 -10.923 5.298 1.00 92.25 189 ALA A C 1
ATOM 1438 O O . ALA A 1 189 ? -4.914 -11.095 4.173 1.00 92.25 189 ALA A O 1
ATOM 1439 N N . PHE A 1 190 ? -4.887 -10.007 6.137 1.00 91.81 190 PHE A N 1
ATOM 1440 C CA . PHE A 1 190 ? -3.764 -9.120 5.817 1.00 91.81 190 PHE A CA 1
ATOM 1441 C C . PHE A 1 190 ? -2.479 -9.889 5.462 1.00 91.81 190 PHE A C 1
ATOM 1443 O O . PHE A 1 190 ? -1.793 -9.567 4.489 1.00 91.81 190 PHE A O 1
ATOM 1450 N N . SER A 1 191 ? -2.138 -10.927 6.229 1.00 93.12 191 SER A N 1
ATOM 1451 C CA . SER A 1 191 ? -0.950 -11.743 5.972 1.00 93.12 191 SER A CA 1
ATOM 1452 C C . SER A 1 191 ? -1.053 -12.534 4.668 1.00 93.12 191 SER A C 1
ATOM 1454 O O . SER A 1 191 ? -0.043 -12.650 3.979 1.00 93.12 191 SER A O 1
ATOM 1456 N N . LEU A 1 192 ? -2.242 -13.037 4.315 1.00 94.56 192 LEU A N 1
ATOM 1457 C CA . LEU A 1 192 ? -2.483 -13.822 3.097 1.00 94.56 192 LEU A CA 1
ATOM 1458 C C . LEU A 1 192 ? -2.558 -12.979 1.821 1.00 94.56 192 LEU A C 1
ATOM 1460 O O . LEU A 1 192 ? -2.258 -13.499 0.751 1.00 94.56 192 LEU A O 1
ATOM 1464 N N . ALA A 1 193 ? -2.899 -11.695 1.918 1.00 94.62 193 ALA A N 1
ATOM 1465 C CA . ALA A 1 193 ? -3.031 -10.823 0.753 1.00 94.62 193 ALA A CA 1
ATOM 1466 C C . ALA A 1 193 ? -1.766 -10.757 -0.118 1.00 94.62 193 ALA A C 1
ATOM 1468 O O . ALA A 1 193 ? -1.868 -10.913 -1.331 1.00 94.62 193 ALA A O 1
ATOM 1469 N N . ALA A 1 194 ? -0.572 -10.609 0.477 1.00 92.50 194 ALA A N 1
ATOM 1470 C CA . ALA A 1 194 ? 0.657 -10.550 -0.329 1.00 92.50 194 ALA A CA 1
ATOM 1471 C C . ALA A 1 194 ? 1.036 -11.893 -0.967 1.00 92.50 194 ALA A C 1
ATOM 1473 O O . ALA A 1 194 ? 1.315 -11.893 -2.159 1.00 92.50 194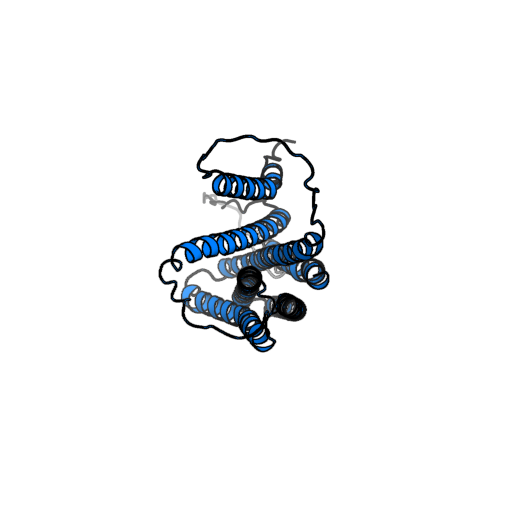 ALA A O 1
ATOM 1474 N N . PRO A 1 195 ? 1.028 -13.038 -0.252 1.00 93.56 195 PRO A N 1
ATOM 1475 C CA . PRO A 1 195 ? 1.232 -14.338 -0.887 1.00 93.56 195 PRO A CA 1
ATOM 1476 C C . PRO A 1 195 ? 0.252 -14.611 -2.029 1.00 93.56 195 PRO A C 1
ATOM 1478 O O . PRO A 1 195 ? 0.663 -15.103 -3.075 1.00 93.56 195 PRO A O 1
ATOM 1481 N N . VAL A 1 196 ? -1.028 -14.263 -1.852 1.00 95.62 196 VAL A N 1
ATOM 1482 C CA . VAL A 1 196 ? -2.049 -14.427 -2.896 1.00 95.62 196 VAL A CA 1
ATOM 1483 C C . VAL A 1 196 ? -1.771 -13.505 -4.083 1.00 95.62 196 VAL A C 1
ATOM 1485 O O . VAL A 1 196 ? -1.803 -13.973 -5.217 1.00 95.62 196 VAL A O 1
ATOM 1488 N N . GLY A 1 197 ? -1.448 -12.231 -3.840 1.00 93.81 197 GLY A N 1
ATOM 1489 C CA . GLY A 1 197 ? -1.074 -11.282 -4.890 1.00 93.81 197 GLY A CA 1
ATOM 1490 C C . GLY A 1 197 ? 0.176 -11.722 -5.653 1.00 93.81 197 GLY A C 1
ATOM 1491 O O . GLY A 1 197 ? 0.161 -11.758 -6.876 1.00 93.81 197 GLY A O 1
ATOM 1492 N N . ALA A 1 198 ? 1.223 -12.149 -4.944 1.00 92.56 198 ALA A N 1
ATOM 1493 C CA . ALA A 1 198 ? 2.477 -12.598 -5.543 1.00 92.56 198 ALA A CA 1
ATOM 1494 C C . ALA A 1 198 ? 2.295 -13.859 -6.381 1.00 92.56 198 ALA A C 1
ATOM 1496 O O . ALA A 1 198 ? 2.737 -13.907 -7.526 1.00 92.56 198 ALA A O 1
ATOM 1497 N N . PHE A 1 199 ? 1.601 -14.860 -5.837 1.00 93.31 199 PHE A N 1
ATOM 1498 C CA . PHE A 1 199 ? 1.305 -16.085 -6.568 1.00 93.31 199 PHE A CA 1
ATOM 1499 C C . PHE A 1 199 ? 0.404 -15.820 -7.778 1.00 93.31 199 PHE A C 1
ATOM 1501 O O . PHE A 1 199 ? 0.657 -16.354 -8.853 1.00 93.31 199 PHE A O 1
ATOM 1508 N N . GLY A 1 200 ? -0.621 -14.976 -7.623 1.00 93.06 200 GLY A N 1
ATOM 1509 C CA . GLY A 1 200 ? -1.519 -14.592 -8.709 1.00 93.06 200 GLY A CA 1
ATOM 1510 C C . GLY A 1 200 ? -0.779 -13.886 -9.841 1.00 93.06 200 GLY A C 1
ATOM 1511 O O . GLY A 1 200 ? -0.909 -14.285 -10.994 1.00 93.06 200 GLY A O 1
ATOM 1512 N N . THR A 1 201 ? 0.051 -12.895 -9.518 1.00 91.50 201 THR A N 1
ATOM 1513 C CA . THR A 1 201 ? 0.861 -12.182 -10.511 1.00 91.50 201 THR A CA 1
ATOM 1514 C C . THR A 1 201 ? 1.870 -13.103 -11.182 1.00 91.50 201 THR A C 1
ATOM 1516 O O . THR A 1 201 ? 1.950 -13.112 -12.407 1.00 91.50 201 THR A O 1
ATOM 1519 N N . TRP A 1 202 ? 2.580 -13.934 -10.417 1.00 89.06 202 TRP A N 1
ATOM 1520 C CA . TRP A 1 202 ? 3.491 -14.932 -10.977 1.00 89.06 202 TRP A CA 1
ATOM 1521 C C . TRP A 1 202 ? 2.767 -15.900 -11.924 1.00 89.06 202 TRP A C 1
ATOM 1523 O O . TRP A 1 202 ? 3.261 -16.184 -13.013 1.00 89.06 202 TRP A O 1
ATOM 1533 N N . LEU A 1 203 ? 1.569 -16.372 -11.561 1.00 91.06 203 LEU A N 1
ATOM 1534 C CA . LEU A 1 203 ? 0.758 -17.247 -12.408 1.00 91.06 203 LEU A CA 1
ATOM 1535 C C . LEU A 1 203 ? 0.325 -16.538 -13.700 1.00 91.06 203 LEU A C 1
ATOM 1537 O O . LEU A 1 203 ? 0.406 -17.117 -14.779 1.00 91.06 203 LEU A O 1
ATOM 1541 N N . ILE A 1 204 ? -0.109 -15.280 -13.607 1.00 88.88 204 ILE A N 1
ATOM 1542 C CA . ILE A 1 204 ? -0.515 -14.483 -14.771 1.00 88.88 204 ILE A CA 1
ATOM 1543 C C . ILE A 1 204 ? 0.676 -14.272 -15.709 1.00 88.88 204 ILE A C 1
ATOM 1545 O O . ILE A 1 204 ? 0.556 -14.533 -16.902 1.00 88.88 204 ILE A O 1
ATOM 1549 N N . ILE A 1 205 ? 1.831 -13.858 -15.185 1.00 85.56 205 ILE A N 1
ATOM 1550 C CA . ILE A 1 205 ? 3.037 -13.622 -15.989 1.00 85.56 205 ILE A CA 1
ATOM 1551 C C . ILE A 1 205 ? 3.547 -14.931 -16.598 1.00 85.56 205 ILE A C 1
ATOM 1553 O O . ILE A 1 205 ? 3.872 -14.966 -17.779 1.00 85.56 205 ILE A O 1
ATOM 1557 N N . SER A 1 206 ? 3.569 -16.028 -15.840 1.00 83.25 206 SER A N 1
ATOM 1558 C CA . SER A 1 206 ? 4.058 -17.321 -16.341 1.00 83.25 206 SER A CA 1
ATOM 1559 C C . SER A 1 206 ? 3.160 -17.937 -17.418 1.00 83.25 206 SER A C 1
ATOM 1561 O O . SER A 1 206 ? 3.667 -18.553 -18.353 1.00 83.25 206 SER A O 1
ATOM 1563 N N . VAL A 1 207 ? 1.838 -17.762 -17.329 1.00 85.88 207 VAL A N 1
ATOM 1564 C CA . VAL A 1 207 ? 0.889 -18.291 -18.325 1.00 85.88 207 VAL A CA 1
ATOM 1565 C C . VAL A 1 207 ? 0.761 -17.368 -19.541 1.00 85.88 207 VAL A C 1
ATOM 1567 O O . VAL A 1 207 ? 0.630 -17.855 -20.665 1.00 85.88 207 VAL A O 1
ATOM 1570 N N . LEU A 1 208 ? 0.785 -16.048 -19.337 1.00 80.12 208 LEU A N 1
ATOM 1571 C CA . LEU A 1 208 ? 0.475 -15.049 -20.366 1.00 80.12 208 LEU A CA 1
ATOM 1572 C C . LEU A 1 208 ? 1.724 -14.420 -21.010 1.00 80.12 208 LEU A C 1
ATOM 1574 O O . LEU A 1 208 ? 1.660 -13.992 -22.158 1.00 80.12 208 LEU A O 1
ATOM 1578 N N . GLY A 1 209 ? 2.859 -14.392 -20.306 1.00 68.44 209 GLY A N 1
ATOM 1579 C CA . GLY A 1 209 ? 4.093 -13.700 -20.705 1.00 68.44 209 GLY A CA 1
ATOM 1580 C C . GLY A 1 209 ? 5.040 -14.487 -21.618 1.00 68.44 209 GLY A C 1
ATOM 1581 O O . GLY A 1 209 ? 6.038 -13.943 -22.071 1.00 68.44 209 GLY A O 1
ATOM 1582 N N . GLY A 1 210 ? 4.747 -15.749 -21.947 1.00 60.03 210 GLY A N 1
ATOM 1583 C CA . GLY A 1 210 ? 5.621 -16.601 -22.772 1.00 60.03 210 GLY A CA 1
ATOM 1584 C C . GLY A 1 210 ? 5.587 -16.351 -24.291 1.00 60.03 210 GLY A C 1
ATOM 1585 O O . GLY A 1 210 ? 5.839 -17.291 -25.043 1.00 60.03 210 GLY A O 1
ATOM 1586 N N . ARG A 1 211 ? 5.195 -15.159 -24.771 1.00 57.56 211 ARG A N 1
ATOM 1587 C CA . ARG A 1 211 ? 4.904 -14.905 -26.203 1.00 57.56 211 ARG A CA 1
ATOM 1588 C C . ARG A 1 211 ? 5.509 -13.634 -26.829 1.00 57.56 211 ARG A C 1
ATOM 1590 O O . ARG A 1 211 ? 5.243 -13.410 -28.006 1.00 57.56 211 ARG A O 1
ATOM 1597 N N . GLY A 1 212 ? 6.306 -12.847 -26.105 1.00 56.78 212 GLY A N 1
ATOM 1598 C CA . GLY A 1 212 ? 6.975 -11.642 -26.625 1.00 56.78 212 GLY A CA 1
ATOM 1599 C C . GLY A 1 212 ? 8.479 -11.640 -26.346 1.00 56.78 212 GLY A C 1
ATOM 1600 O O . GLY A 1 212 ? 8.940 -12.402 -25.492 1.00 56.78 212 GLY A O 1
ATOM 1601 N N . ASP A 1 213 ? 9.229 -10.819 -27.085 1.00 55.84 213 ASP A N 1
ATOM 1602 C CA . ASP A 1 213 ? 10.680 -10.646 -26.956 1.00 55.84 213 ASP A CA 1
ATOM 1603 C C . ASP A 1 213 ? 11.090 -10.410 -25.490 1.00 55.84 213 ASP A C 1
ATOM 1605 O O . ASP A 1 213 ? 10.551 -9.558 -24.784 1.00 55.84 213 ASP A O 1
ATOM 1609 N N . ALA A 1 214 ? 12.005 -11.248 -24.996 1.00 58.88 214 ALA A N 1
ATOM 1610 C CA . ALA A 1 214 ? 12.253 -11.417 -23.564 1.00 58.88 214 ALA A CA 1
ATOM 1611 C C . ALA A 1 214 ? 12.929 -10.207 -22.887 1.00 58.88 214 ALA A C 1
ATOM 1613 O O . ALA A 1 214 ? 12.884 -10.104 -21.666 1.00 58.88 214 ALA A O 1
ATOM 1614 N N . GLU A 1 215 ? 13.546 -9.293 -23.637 1.00 56.38 215 GLU A N 1
ATOM 1615 C CA . GLU A 1 215 ? 14.279 -8.155 -23.059 1.00 56.38 215 GLU A CA 1
ATOM 1616 C C . GLU A 1 215 ? 13.348 -6.996 -22.646 1.00 56.38 215 GLU A C 1
ATOM 1618 O O . GLU A 1 215 ? 13.442 -6.523 -21.510 1.00 56.38 215 GLU A O 1
ATOM 1623 N N . ASP A 1 216 ? 12.361 -6.625 -23.470 1.00 59.94 216 ASP A N 1
ATOM 1624 C CA . ASP A 1 216 ? 11.423 -5.522 -23.173 1.00 59.94 216 ASP A CA 1
ATOM 1625 C C . ASP A 1 216 ? 10.464 -5.851 -22.013 1.00 59.94 216 ASP A C 1
ATOM 1627 O O . ASP A 1 216 ? 10.066 -4.996 -21.209 1.00 59.94 216 ASP A O 1
ATOM 1631 N N . HIS A 1 217 ? 10.106 -7.128 -21.864 1.00 63.12 217 HIS A N 1
ATOM 1632 C CA . HIS A 1 217 ? 9.238 -7.584 -20.779 1.00 63.12 217 HIS A CA 1
ATOM 1633 C C . HIS A 1 217 ? 9.912 -7.533 -19.395 1.00 63.12 217 HIS A C 1
ATOM 1635 O O . HIS A 1 217 ? 9.228 -7.434 -18.372 1.00 63.12 217 HIS A O 1
ATOM 1641 N N . HIS A 1 218 ? 11.244 -7.577 -19.327 1.00 63.84 218 HIS A N 1
ATOM 1642 C CA . HIS A 1 218 ? 11.965 -7.603 -18.051 1.00 63.84 218 HIS A CA 1
ATOM 1643 C C . HIS A 1 218 ? 12.110 -6.201 -17.445 1.00 63.84 218 HIS A C 1
ATOM 1645 O O . HIS A 1 218 ? 11.864 -6.021 -16.254 1.00 63.84 218 HIS A O 1
ATOM 1651 N N . GLN A 1 219 ? 12.417 -5.189 -18.258 1.00 68.69 219 GLN A N 1
ATOM 1652 C CA . GLN A 1 219 ? 12.518 -3.805 -17.777 1.00 68.69 219 GLN A CA 1
ATOM 1653 C C . GLN A 1 219 ? 11.153 -3.242 -17.359 1.00 68.69 219 GLN A C 1
ATOM 1655 O O . GLN A 1 219 ? 11.020 -2.588 -16.322 1.00 68.69 219 GLN A O 1
ATOM 1660 N N . THR A 1 220 ? 10.105 -3.562 -18.122 1.00 76.25 220 THR A N 1
ATOM 1661 C CA . THR A 1 220 ? 8.740 -3.110 -17.822 1.00 76.25 220 THR A CA 1
ATOM 1662 C C . THR A 1 220 ? 8.208 -3.695 -16.511 1.00 76.25 220 THR A C 1
ATOM 1664 O O . THR A 1 220 ? 7.563 -2.980 -15.744 1.00 76.25 220 THR A O 1
ATOM 1667 N N . THR A 1 221 ? 8.503 -4.961 -16.195 1.00 80.31 221 THR A N 1
ATOM 1668 C CA . THR A 1 221 ? 8.064 -5.598 -14.937 1.00 80.31 221 THR A CA 1
ATOM 1669 C C . THR A 1 221 ? 8.778 -5.044 -13.702 1.00 80.31 221 THR A C 1
ATOM 1671 O O . THR A 1 221 ? 8.127 -4.836 -12.674 1.00 80.31 221 THR A O 1
ATOM 1674 N N . GLU A 1 222 ? 10.076 -4.735 -13.794 1.00 82.00 222 GLU A N 1
ATOM 1675 C CA . GLU A 1 222 ? 10.829 -4.072 -12.716 1.00 82.00 222 GLU A CA 1
ATOM 1676 C C . GLU A 1 222 ? 10.330 -2.638 -12.477 1.00 82.00 222 GLU A C 1
ATOM 1678 O O . GLU A 1 222 ? 10.100 -2.246 -11.328 1.00 82.00 222 GLU A O 1
ATOM 1683 N N . TRP A 1 223 ? 10.065 -1.884 -13.550 1.00 86.19 223 TRP A N 1
ATOM 1684 C CA . TRP A 1 223 ? 9.488 -0.540 -13.459 1.00 86.19 223 TRP A CA 1
ATOM 1685 C C . TRP A 1 223 ? 8.116 -0.558 -12.778 1.00 86.19 223 TRP A C 1
ATOM 1687 O O . TRP A 1 223 ? 7.891 0.169 -11.807 1.00 86.19 223 TRP A O 1
ATOM 1697 N N . TRP A 1 224 ? 7.215 -1.444 -13.220 1.00 86.25 224 TRP A N 1
ATOM 1698 C CA . TRP A 1 224 ? 5.893 -1.600 -12.608 1.00 86.25 224 TRP A CA 1
ATOM 1699 C C . TRP A 1 224 ? 5.976 -2.042 -11.147 1.00 86.25 224 TRP A C 1
ATOM 1701 O O . TRP A 1 224 ? 5.182 -1.569 -10.338 1.00 86.25 224 TRP A O 1
ATOM 1711 N N . SER A 1 225 ? 6.939 -2.893 -10.779 1.00 88.44 225 SER A N 1
ATOM 1712 C CA . SER A 1 225 ? 7.179 -3.252 -9.376 1.00 88.44 225 SER A CA 1
ATOM 1713 C C . SER A 1 225 ? 7.512 -2.021 -8.529 1.00 88.44 225 SER A C 1
ATOM 1715 O O . SER A 1 225 ? 6.868 -1.791 -7.503 1.00 88.44 225 SER A O 1
ATOM 1717 N N . GLY A 1 226 ? 8.446 -1.178 -8.984 1.00 88.62 226 GLY A N 1
ATOM 1718 C CA . GLY A 1 226 ? 8.794 0.071 -8.301 1.00 88.62 226 GLY A CA 1
ATOM 1719 C C . GLY A 1 226 ? 7.589 1.003 -8.155 1.00 88.62 226 GLY A C 1
ATOM 1720 O O . GLY A 1 226 ? 7.273 1.445 -7.050 1.00 88.62 226 GLY A O 1
ATOM 1721 N N . VAL A 1 227 ? 6.848 1.232 -9.243 1.00 91.50 227 VAL A N 1
ATOM 1722 C CA . VAL A 1 227 ? 5.615 2.039 -9.226 1.00 91.50 227 VAL A CA 1
ATOM 1723 C C . VAL A 1 227 ? 4.583 1.474 -8.243 1.00 91.50 227 VAL A C 1
ATOM 1725 O O . VAL A 1 227 ? 3.997 2.231 -7.469 1.00 91.50 227 VAL A O 1
ATOM 1728 N N . LEU A 1 228 ? 4.377 0.154 -8.222 1.00 91.25 228 LEU A N 1
ATOM 1729 C CA . LEU A 1 228 ? 3.431 -0.511 -7.323 1.00 91.25 228 LEU A CA 1
ATOM 1730 C C . LEU A 1 228 ? 3.849 -0.419 -5.852 1.00 91.25 228 LEU A C 1
ATOM 1732 O O . LEU A 1 228 ? 2.984 -0.236 -4.996 1.00 91.25 228 LEU A O 1
ATOM 1736 N N . LEU A 1 229 ? 5.147 -0.484 -5.544 1.00 90.44 229 LEU A N 1
ATOM 1737 C CA . LEU A 1 229 ? 5.662 -0.270 -4.187 1.00 90.44 229 LEU A CA 1
ATOM 1738 C C . LEU A 1 229 ? 5.420 1.163 -3.703 1.00 90.44 229 LEU A C 1
ATOM 1740 O O . LEU A 1 229 ? 5.026 1.367 -2.555 1.00 90.44 229 LEU A O 1
ATOM 1744 N N . LEU A 1 230 ? 5.590 2.164 -4.571 1.00 93.50 230 LEU A N 1
ATOM 1745 C CA . LEU A 1 230 ? 5.299 3.558 -4.221 1.00 93.50 230 LEU A CA 1
ATOM 1746 C C . LEU A 1 230 ? 3.810 3.823 -4.087 1.00 93.50 230 LEU A C 1
ATOM 1748 O O . LEU A 1 230 ? 3.385 4.498 -3.151 1.00 93.50 230 LEU A O 1
ATOM 1752 N N . PHE A 1 231 ? 3.011 3.272 -4.994 1.00 93.81 231 PHE A N 1
ATOM 1753 C CA . PHE A 1 231 ? 1.564 3.272 -4.856 1.00 93.81 231 PHE A CA 1
ATOM 1754 C C . PHE A 1 231 ? 1.167 2.671 -3.502 1.00 93.81 231 PHE A C 1
ATOM 1756 O O . PHE A 1 231 ? 0.425 3.288 -2.736 1.00 93.81 231 PHE A O 1
ATOM 1763 N N . SER A 1 232 ? 1.744 1.520 -3.152 1.00 91.12 232 SER A N 1
ATOM 1764 C CA . SER A 1 232 ? 1.540 0.862 -1.866 1.00 91.12 232 SER A CA 1
ATOM 1765 C C . SER A 1 232 ? 1.945 1.762 -0.687 1.00 91.12 232 SER A C 1
ATOM 1767 O O . SER A 1 232 ? 1.160 1.927 0.251 1.00 91.12 232 SER A O 1
ATOM 1769 N N . ALA A 1 233 ? 3.087 2.454 -0.758 1.00 91.12 233 ALA A N 1
ATOM 1770 C CA . ALA A 1 233 ? 3.499 3.439 0.246 1.00 91.12 233 ALA A CA 1
ATOM 1771 C C . ALA A 1 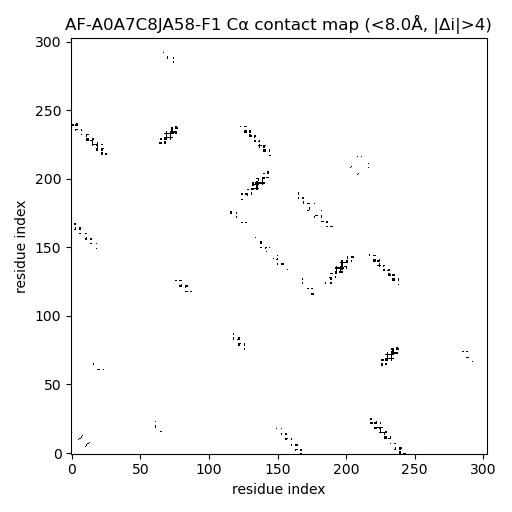233 ? 2.483 4.585 0.406 1.00 91.12 233 ALA A C 1
ATOM 1773 O O . ALA A 1 233 ? 2.164 4.972 1.532 1.00 91.12 233 ALA A O 1
ATOM 1774 N N . GLY A 1 234 ? 1.927 5.087 -0.701 1.00 92.44 234 GLY A N 1
ATOM 1775 C CA . GLY A 1 234 ? 0.865 6.095 -0.704 1.00 92.44 234 GLY A CA 1
ATOM 1776 C C . GLY A 1 234 ? -0.398 5.620 0.018 1.00 92.44 234 GLY A C 1
ATOM 1777 O O . GLY A 1 234 ? -0.934 6.338 0.867 1.00 92.44 234 GLY A O 1
ATOM 1778 N N . THR A 1 235 ? -0.837 4.381 -0.245 1.00 91.69 235 THR A N 1
ATOM 1779 C CA . THR A 1 235 ? -1.997 3.792 0.453 1.00 91.69 235 THR A CA 1
ATOM 1780 C C . THR A 1 235 ? -1.766 3.702 1.964 1.00 91.69 235 THR A C 1
ATOM 1782 O O . THR A 1 235 ? -2.635 4.049 2.766 1.00 91.69 235 THR A O 1
ATOM 1785 N N . PHE A 1 236 ? -0.566 3.299 2.377 1.00 88.38 236 PHE A N 1
ATOM 1786 C CA . PHE A 1 236 ? -0.221 3.130 3.783 1.00 88.38 236 PHE A CA 1
ATOM 1787 C C . PHE A 1 236 ? -0.084 4.470 4.517 1.00 88.38 236 PHE A C 1
ATOM 1789 O O . PHE A 1 236 ? -0.515 4.598 5.668 1.00 88.38 236 PHE A O 1
ATOM 1796 N N . LEU A 1 237 ? 0.427 5.500 3.835 1.00 90.81 237 LEU A N 1
ATOM 1797 C CA . LEU A 1 237 ? 0.516 6.858 4.366 1.00 90.81 237 LEU A CA 1
ATOM 1798 C C . LEU A 1 237 ? -0.874 7.446 4.650 1.00 90.81 237 LEU A C 1
ATOM 1800 O O . LEU A 1 237 ? -1.069 8.071 5.695 1.00 90.81 237 LEU A O 1
ATOM 1804 N N . PHE A 1 238 ? -1.861 7.183 3.782 1.00 90.12 238 PHE A N 1
ATOM 1805 C CA . PHE A 1 238 ? -3.255 7.543 4.050 1.00 90.12 238 PHE A CA 1
ATOM 1806 C C . PHE A 1 238 ? -3.783 6.854 5.309 1.00 90.12 238 PHE A C 1
ATOM 1808 O O . PHE A 1 238 ? -4.329 7.522 6.187 1.00 90.12 238 PHE A O 1
ATOM 1815 N N . VAL A 1 239 ? -3.590 5.533 5.434 1.00 86.19 239 VAL A N 1
ATOM 1816 C CA . VAL A 1 239 ? -4.027 4.774 6.620 1.00 86.19 239 VAL A CA 1
ATOM 1817 C C . VAL A 1 239 ? -3.420 5.366 7.891 1.00 86.19 239 VAL A C 1
ATOM 1819 O O . VAL A 1 239 ? -4.126 5.568 8.877 1.00 86.19 239 VAL A O 1
ATOM 1822 N N . ALA A 1 240 ? -2.125 5.686 7.872 1.00 85.75 240 ALA A N 1
ATOM 1823 C CA . ALA A 1 240 ? -1.443 6.281 9.013 1.00 85.75 240 ALA A CA 1
ATOM 1824 C C . ALA A 1 240 ? -1.990 7.675 9.361 1.00 85.75 240 ALA A C 1
ATOM 1826 O O . ALA A 1 240 ? -2.208 7.965 10.539 1.00 85.75 240 ALA A O 1
ATOM 1827 N N . MET A 1 241 ? -2.236 8.518 8.353 1.00 87.75 241 MET A N 1
ATOM 1828 C CA . MET A 1 241 ? -2.807 9.858 8.506 1.00 87.75 241 MET A CA 1
ATOM 1829 C C . MET A 1 241 ? -4.220 9.795 9.096 1.00 87.75 241 MET A C 1
ATOM 1831 O O . MET A 1 241 ? -4.478 10.402 10.138 1.00 87.75 241 MET A O 1
ATOM 1835 N N . HIS A 1 242 ? -5.100 8.993 8.495 1.00 82.81 242 HIS A N 1
ATOM 1836 C CA . HIS A 1 242 ? -6.476 8.805 8.950 1.00 82.81 242 HIS A CA 1
ATOM 1837 C C . HIS A 1 242 ? -6.520 8.337 10.409 1.00 82.81 242 HIS A C 1
ATOM 1839 O O . HIS A 1 242 ? -7.242 8.879 11.245 1.00 82.81 242 HIS A O 1
ATOM 1845 N N . ALA A 1 243 ? -5.656 7.381 10.745 1.00 78.81 243 ALA A N 1
ATOM 1846 C CA . ALA A 1 243 ? -5.571 6.829 12.083 1.00 78.81 243 ALA A CA 1
ATOM 1847 C C . ALA A 1 243 ? -4.987 7.816 13.121 1.00 78.81 243 ALA A C 1
ATOM 1849 O O . ALA A 1 243 ? -5.245 7.676 14.317 1.00 78.81 243 ALA A O 1
ATOM 1850 N N . MET A 1 244 ? -4.216 8.831 12.702 1.00 79.00 244 MET A N 1
ATOM 1851 C CA . MET A 1 244 ? -3.807 9.947 13.570 1.00 79.00 244 MET A CA 1
ATOM 1852 C C . MET A 1 244 ? -4.947 10.947 13.794 1.00 79.00 244 MET A C 1
ATOM 1854 O O . MET A 1 244 ? -5.166 11.371 14.931 1.00 79.00 244 MET A O 1
ATOM 1858 N N . GLN A 1 245 ? -5.691 11.295 12.742 1.00 80.69 245 GLN A N 1
ATOM 1859 C CA . GLN A 1 245 ? -6.821 12.226 12.830 1.00 80.69 245 GLN A CA 1
ATOM 1860 C C . GLN A 1 245 ? -7.948 11.695 13.720 1.00 80.69 245 GLN A C 1
ATOM 1862 O O . GLN A 1 245 ? -8.530 12.463 14.481 1.00 80.69 245 GLN A O 1
ATOM 1867 N N . GLU A 1 246 ? -8.200 10.384 13.704 1.00 70.12 246 GLU A N 1
ATOM 1868 C CA . GLU A 1 246 ? -9.186 9.744 14.584 1.00 70.12 246 GLU A CA 1
ATOM 1869 C C . GLU A 1 246 ? -8.891 9.995 16.075 1.00 70.12 246 GLU A C 1
ATOM 1871 O O . GLU A 1 246 ? -9.803 10.162 16.881 1.00 70.12 246 GLU A O 1
ATOM 1876 N N . ILE A 1 247 ? -7.611 10.063 16.453 1.00 64.06 247 ILE A N 1
ATOM 1877 C CA . ILE A 1 247 ? -7.196 10.292 17.844 1.00 64.06 247 ILE A CA 1
ATOM 1878 C C . ILE A 1 247 ? -7.233 11.783 18.185 1.00 64.06 247 ILE A C 1
ATOM 1880 O O . ILE A 1 247 ? -7.641 12.145 19.286 1.00 64.06 247 ILE A O 1
ATOM 1884 N N . ALA A 1 248 ? -6.820 12.641 17.251 1.00 67.75 248 ALA A N 1
ATOM 1885 C CA . ALA A 1 248 ? -6.802 14.087 17.453 1.00 67.75 248 ALA A CA 1
ATOM 1886 C C . ALA A 1 248 ? -8.216 14.707 17.471 1.00 67.75 248 ALA A C 1
ATOM 1888 O O . ALA A 1 248 ? -8.452 15.667 18.198 1.00 67.75 248 ALA A O 1
ATOM 1889 N N . GLY A 1 249 ? -9.167 14.147 16.715 1.00 56.78 249 GLY A N 1
ATOM 1890 C CA . GLY A 1 249 ? -10.536 14.660 16.580 1.00 56.78 249 GLY A CA 1
ATOM 1891 C C . GLY A 1 249 ? -11.500 14.303 17.720 1.00 56.78 249 GLY A C 1
ATOM 1892 O O . GLY A 1 249 ? -12.606 14.831 17.762 1.00 56.78 249 GLY A O 1
ATOM 1893 N N . GLY A 1 250 ? -11.110 13.445 18.669 1.00 48.78 250 GLY A N 1
ATOM 1894 C CA . GLY A 1 250 ? -11.967 13.013 19.786 1.00 48.78 250 GLY A CA 1
ATOM 1895 C C . GLY A 1 250 ? -12.117 14.013 20.945 1.00 48.78 250 GLY A C 1
ATOM 1896 O O . GLY A 1 250 ? -12.650 13.642 21.987 1.00 48.78 250 GLY A O 1
ATOM 1897 N N . GLY A 1 251 ? -11.615 15.249 20.809 1.00 40.84 251 GLY A N 1
ATOM 1898 C CA . GLY A 1 251 ? -11.407 16.183 21.926 1.00 40.84 251 GLY A CA 1
ATOM 1899 C C . GLY A 1 251 ? -12.268 17.451 21.982 1.00 40.84 251 GLY A C 1
ATOM 1900 O O . GLY A 1 251 ? -12.107 18.214 22.932 1.00 40.84 251 GLY A O 1
ATOM 1901 N N . HIS A 1 252 ? -13.177 17.713 21.036 1.00 38.12 252 HIS A N 1
ATOM 1902 C CA . HIS A 1 252 ? -13.969 18.957 21.041 1.00 38.12 252 HIS A CA 1
ATOM 1903 C C . HIS A 1 252 ? -15.474 18.706 20.962 1.00 38.12 252 HIS A C 1
ATOM 1905 O O . HIS A 1 252 ? -16.122 18.917 19.943 1.00 38.12 252 HIS A O 1
ATOM 1911 N N . ASN A 1 253 ? -16.037 18.301 22.100 1.00 34.97 253 ASN A N 1
ATOM 1912 C CA . ASN A 1 253 ? -17.460 18.436 22.373 1.00 34.97 253 ASN A CA 1
ATOM 1913 C C . ASN A 1 253 ? -17.714 19.884 22.834 1.00 34.97 253 ASN A C 1
ATOM 1915 O O . ASN A 1 253 ? -17.623 20.189 24.024 1.00 34.97 253 ASN A O 1
ATOM 1919 N N . HIS A 1 254 ? -17.966 20.806 21.901 1.00 38.53 254 HIS A N 1
ATOM 1920 C CA . HIS A 1 254 ? -18.487 22.125 22.261 1.00 38.53 254 HIS A CA 1
ATOM 1921 C C . HIS A 1 254 ? -19.961 21.981 22.646 1.00 38.53 254 HIS A C 1
ATOM 1923 O O . HIS A 1 254 ? -20.861 22.154 21.831 1.00 38.53 254 HIS A O 1
ATOM 1929 N N . GLY A 1 255 ? -20.199 21.677 23.922 1.00 37.84 255 GLY A N 1
ATOM 1930 C CA . GLY A 1 255 ? -21.456 22.004 24.574 1.00 37.84 255 GLY A CA 1
ATOM 1931 C C . GLY A 1 255 ? -21.587 23.522 24.640 1.00 37.84 255 GLY A C 1
ATOM 1932 O O . GLY A 1 255 ? -21.021 24.158 25.527 1.00 37.84 255 GLY A O 1
ATOM 1933 N N . THR A 1 256 ? -22.308 24.116 23.693 1.00 36.25 256 THR A N 1
ATOM 1934 C CA . THR A 1 256 ? -22.807 25.480 23.841 1.00 36.25 256 THR A CA 1
ATOM 1935 C C . THR A 1 256 ? -24.117 25.404 24.616 1.00 36.25 256 THR A C 1
ATOM 1937 O O . THR A 1 256 ? -25.107 24.811 24.193 1.00 36.25 256 THR A O 1
ATOM 1940 N N . GLY A 1 257 ? -24.068 25.926 25.840 1.00 31.38 257 GLY A N 1
ATOM 1941 C CA . GLY A 1 257 ? -25.184 25.938 26.769 1.00 31.38 257 GLY A CA 1
ATOM 1942 C C . GLY A 1 257 ? -26.403 26.647 26.186 1.00 31.38 257 GLY A C 1
ATOM 1943 O O . GLY A 1 257 ? -26.359 27.823 25.839 1.00 31.38 257 GLY A O 1
ATOM 1944 N N . SER A 1 258 ? -27.508 25.913 26.156 1.00 33.72 258 SER A N 1
ATOM 1945 C CA . SER A 1 258 ? -28.865 26.441 26.096 1.00 33.72 258 SER A CA 1
ATOM 1946 C C . SER A 1 258 ? -29.126 27.317 27.323 1.00 33.72 258 SER A C 1
ATOM 1948 O O . SER A 1 258 ? -29.206 26.772 28.421 1.00 33.72 258 SER A O 1
ATOM 1950 N N . HIS A 1 259 ? -29.304 28.626 27.132 1.00 35.53 259 HIS A N 1
ATOM 1951 C CA . HIS A 1 259 ? -30.229 29.487 27.885 1.00 35.53 259 HIS A CA 1
ATOM 1952 C C . HIS A 1 259 ? -30.649 30.649 26.970 1.00 35.53 259 HIS A C 1
ATOM 1954 O O . HIS A 1 259 ? -29.902 31.601 26.769 1.00 35.53 259 HIS A O 1
ATOM 1960 N N . GLY A 1 260 ? -31.849 30.549 26.403 1.00 31.64 260 GLY A N 1
ATOM 1961 C CA . GLY A 1 260 ? -32.437 31.571 25.542 1.00 31.64 260 GLY A CA 1
ATOM 1962 C C . GLY A 1 260 ? -33.882 31.215 25.230 1.00 31.64 260 GLY A C 1
ATOM 1963 O O . GLY A 1 260 ? -34.172 30.570 24.232 1.00 31.64 260 GLY A O 1
ATOM 1964 N N . HIS A 1 261 ? -34.771 31.573 26.150 1.00 35.91 261 HIS A N 1
ATOM 1965 C CA . HIS A 1 261 ? -36.216 31.500 25.995 1.00 35.91 261 HIS A CA 1
ATOM 1966 C C . HIS A 1 261 ? -36.664 32.505 24.929 1.00 35.91 261 HIS A C 1
ATOM 1968 O O . HIS A 1 261 ? -36.634 33.699 25.204 1.00 35.91 261 HIS A O 1
ATOM 1974 N N . GLU A 1 262 ? -37.134 32.043 23.769 1.00 33.34 262 GLU A N 1
ATOM 1975 C CA . GLU A 1 262 ? -38.122 32.783 22.981 1.00 33.34 262 GLU A CA 1
ATOM 1976 C C . GLU A 1 262 ? -38.891 31.860 22.025 1.00 33.34 262 GLU A C 1
ATOM 1978 O O . GLU A 1 262 ? -38.334 31.034 21.305 1.00 33.34 262 GLU A O 1
ATOM 1983 N N . LEU A 1 263 ? -40.215 31.984 22.088 1.00 46.09 263 LEU A N 1
ATOM 1984 C CA . LEU A 1 263 ? -41.194 31.265 21.287 1.00 46.09 263 LEU A CA 1
ATOM 1985 C C . LEU A 1 263 ? -41.074 31.669 19.814 1.00 46.09 263 LEU A C 1
ATOM 1987 O O . LEU A 1 263 ? -41.313 32.828 19.478 1.00 46.09 263 LEU A O 1
ATOM 1991 N N . ARG A 1 264 ? -40.834 30.707 18.918 1.00 32.41 264 ARG A N 1
ATOM 1992 C CA . ARG A 1 264 ? -41.216 30.858 17.511 1.00 32.41 264 ARG A CA 1
ATOM 1993 C C . ARG A 1 264 ? -41.638 29.528 16.895 1.00 32.41 264 ARG A C 1
ATOM 1995 O O . ARG A 1 264 ? -40.920 28.536 16.922 1.00 32.41 264 ARG A O 1
ATOM 2002 N N . MET A 1 265 ? -42.863 29.560 16.395 1.00 41.53 265 MET A N 1
ATOM 2003 C CA . MET A 1 265 ? -43.582 28.535 15.652 1.00 41.53 265 MET A CA 1
ATOM 2004 C C . MET A 1 265 ? -43.241 28.630 14.152 1.00 41.53 265 MET A C 1
ATOM 2006 O O . MET A 1 265 ? -42.991 29.741 13.687 1.00 41.53 265 MET A O 1
ATOM 2010 N N . GLN A 1 266 ? -43.315 27.487 13.445 1.00 46.00 266 GLN A N 1
ATOM 2011 C CA . GLN A 1 266 ? -43.129 27.274 11.986 1.00 46.00 266 GLN A CA 1
ATOM 2012 C C . GLN A 1 266 ? -41.669 27.461 11.510 1.00 46.00 266 GLN A C 1
ATOM 2014 O O . GLN A 1 266 ? -41.040 28.462 11.822 1.00 46.00 266 GLN A O 1
ATOM 2019 N N . ASP A 1 267 ? -41.014 26.495 10.860 1.00 35.00 267 ASP A N 1
ATOM 2020 C CA . ASP A 1 267 ? -41.460 25.742 9.683 1.00 35.00 267 ASP A CA 1
ATOM 2021 C C . ASP A 1 267 ? -41.061 24.256 9.687 1.00 35.00 267 ASP A C 1
ATOM 2023 O O . ASP A 1 267 ? -40.022 23.848 10.206 1.00 35.00 267 ASP A O 1
ATOM 2027 N N . ILE A 1 268 ? -41.918 23.461 9.046 1.00 51.88 268 ILE A N 1
ATOM 2028 C CA . ILE A 1 268 ? -41.577 22.167 8.460 1.00 51.88 268 ILE A CA 1
ATOM 2029 C C . ILE A 1 268 ? -40.985 22.501 7.094 1.00 51.88 268 ILE A C 1
ATOM 2031 O O . ILE A 1 268 ? -41.743 22.857 6.202 1.00 51.88 268 ILE A O 1
ATOM 2035 N N . ASP A 1 269 ? -39.674 22.357 6.929 1.00 41.56 269 ASP A N 1
ATOM 2036 C CA . ASP A 1 269 ? -39.068 22.278 5.603 1.00 41.56 269 ASP A CA 1
ATOM 2037 C C . ASP A 1 269 ? -38.068 21.123 5.547 1.00 41.56 269 ASP A C 1
ATOM 2039 O O . ASP A 1 269 ? -37.232 20.899 6.422 1.00 41.56 269 ASP A O 1
ATOM 2043 N N . THR A 1 270 ? -38.243 20.331 4.501 1.00 50.09 270 THR A N 1
ATOM 2044 C CA . THR A 1 270 ? -37.479 19.150 4.120 1.00 50.09 270 THR A CA 1
ATOM 2045 C C . THR A 1 270 ? -36.003 19.486 3.900 1.00 50.09 270 THR A C 1
ATOM 2047 O O . THR A 1 270 ? -35.700 20.325 3.057 1.00 50.09 270 THR A O 1
ATOM 2050 N N . ALA A 1 271 ? -35.089 18.787 4.579 1.00 47.16 271 ALA A N 1
ATOM 2051 C CA . ALA A 1 271 ? -33.645 18.890 4.354 1.00 47.16 271 ALA A CA 1
ATOM 2052 C C . ALA A 1 271 ? -33.127 17.741 3.458 1.00 47.16 271 ALA A C 1
ATOM 2054 O O . ALA A 1 271 ? -32.952 16.624 3.949 1.00 47.16 271 ALA A O 1
ATOM 2055 N N . PRO A 1 272 ? -32.877 17.983 2.154 1.00 49.34 272 PRO A N 1
ATOM 2056 C CA . PRO A 1 272 ? -32.075 17.101 1.305 1.00 49.34 272 PRO A CA 1
ATOM 2057 C C . PRO A 1 272 ? -30.632 17.604 1.060 1.00 49.34 272 PRO A C 1
ATOM 2059 O O . PRO A 1 272 ? -29.919 16.986 0.279 1.00 49.34 272 PRO A O 1
ATOM 2062 N N . SER A 1 273 ? -30.176 18.689 1.699 1.00 58.50 273 SER A N 1
ATOM 2063 C CA . SER A 1 273 ? -28.891 19.353 1.385 1.00 58.50 273 SER A CA 1
ATOM 2064 C C . SER A 1 273 ? -27.633 18.700 1.980 1.00 58.50 273 SER A C 1
ATOM 2066 O O . SER A 1 273 ? -26.548 18.846 1.425 1.00 58.50 273 SER A O 1
ATOM 2068 N N . ASP A 1 274 ? -27.750 17.936 3.070 1.00 64.88 274 ASP A N 1
ATOM 2069 C CA . ASP A 1 274 ? -26.575 17.451 3.817 1.00 64.88 274 ASP A CA 1
ATOM 2070 C C . ASP A 1 274 ? -25.706 16.436 3.051 1.00 64.88 274 ASP A C 1
ATOM 2072 O O . ASP A 1 274 ? -24.497 16.350 3.285 1.00 64.88 274 ASP A O 1
ATOM 2076 N N . ASP A 1 275 ? -26.303 15.632 2.167 1.00 66.00 275 ASP A N 1
ATOM 2077 C CA . ASP A 1 275 ? -25.567 14.625 1.389 1.00 66.00 275 ASP A CA 1
ATOM 2078 C C . ASP A 1 275 ? -24.844 15.257 0.187 1.00 66.00 275 ASP A C 1
ATOM 2080 O O . ASP A 1 275 ? -23.737 14.837 -0.166 1.00 66.00 275 ASP A O 1
ATOM 2084 N N . GLU A 1 276 ? -25.426 16.305 -0.404 1.00 73.81 276 GLU A N 1
ATOM 2085 C CA . GLU A 1 276 ? -24.835 17.031 -1.530 1.00 73.81 276 GLU A CA 1
ATOM 2086 C C . GLU A 1 276 ? -23.607 17.834 -1.080 1.00 73.81 276 GLU A C 1
ATOM 2088 O O . GLU A 1 276 ? -22.539 17.723 -1.689 1.00 73.81 276 GLU A O 1
ATOM 2093 N N . ASP A 1 277 ? -23.699 18.518 0.063 1.00 76.62 277 ASP A N 1
ATOM 2094 C CA . ASP A 1 277 ? -22.590 19.280 0.647 1.00 76.62 277 ASP A CA 1
ATOM 2095 C C . ASP A 1 277 ? -21.409 18.372 1.042 1.00 76.62 277 ASP A C 1
ATOM 2097 O O . ASP A 1 277 ? -20.238 18.701 0.823 1.00 76.62 277 ASP A O 1
ATOM 2101 N N . LYS A 1 278 ? -21.683 17.172 1.575 1.00 76.00 278 LYS A N 1
ATOM 2102 C CA . LYS A 1 278 ? -20.638 16.177 1.892 1.00 76.00 278 LYS A CA 1
ATOM 2103 C C . LYS A 1 278 ? -19.932 15.660 0.644 1.00 76.00 278 LYS A C 1
ATOM 2105 O O . LYS A 1 278 ? -18.708 15.484 0.662 1.00 76.00 278 LYS A O 1
ATOM 2110 N N . MET A 1 279 ? -20.681 15.404 -0.429 1.00 76.44 279 MET A N 1
ATOM 2111 C CA . MET A 1 279 ? -20.118 14.949 -1.698 1.00 76.44 279 MET A CA 1
ATOM 2112 C C . MET A 1 279 ? -19.252 16.038 -2.338 1.00 76.44 279 MET A C 1
ATOM 2114 O O . MET A 1 279 ? -18.134 15.746 -2.767 1.00 76.44 279 MET A O 1
ATOM 2118 N N . GLN A 1 280 ? -19.713 17.290 -2.327 1.00 82.00 280 GLN A N 1
ATOM 2119 C CA . GLN A 1 280 ? -18.952 18.434 -2.832 1.00 82.00 280 GLN A CA 1
ATOM 2120 C C . GLN A 1 280 ? -17.655 18.649 -2.045 1.00 82.00 280 GLN A C 1
ATOM 2122 O O . GLN A 1 280 ? -16.591 18.777 -2.647 1.00 82.00 280 GLN A O 1
ATOM 2127 N N . ASN A 1 281 ? -17.703 18.591 -0.712 1.00 82.94 281 ASN A N 1
ATOM 2128 C CA . ASN A 1 281 ? -16.512 18.721 0.135 1.00 82.94 281 ASN A CA 1
ATOM 2129 C C . ASN A 1 281 ? -15.498 17.591 -0.100 1.00 82.94 281 ASN A C 1
ATOM 2131 O O . ASN A 1 281 ? -14.286 17.823 -0.123 1.00 82.94 281 ASN A O 1
ATOM 2135 N N . SER A 1 282 ? -15.982 16.367 -0.317 1.00 81.75 282 SER A N 1
ATOM 2136 C CA . SER A 1 282 ? -15.133 15.214 -0.634 1.00 81.75 282 SER A CA 1
ATOM 2137 C C . SER A 1 282 ? -14.452 15.377 -1.995 1.00 81.75 282 SER A C 1
ATOM 2139 O O . SER A 1 282 ? -13.244 15.180 -2.117 1.00 81.75 282 SER A O 1
ATOM 2141 N N . LEU A 1 283 ? -15.203 15.814 -3.010 1.00 84.19 283 LEU A N 1
ATOM 2142 C CA . LEU A 1 283 ? -14.673 16.089 -4.345 1.00 84.19 283 LEU A CA 1
ATOM 2143 C C . LEU A 1 283 ? -13.663 17.242 -4.323 1.00 84.19 283 LEU A C 1
ATOM 2145 O O . LEU A 1 283 ? -12.589 17.125 -4.909 1.00 84.19 283 LEU A O 1
ATOM 2149 N N . LEU A 1 284 ? -13.955 18.313 -3.583 1.00 87.62 284 LEU A N 1
ATOM 2150 C CA . LEU A 1 284 ? -13.037 19.433 -3.391 1.00 87.62 284 LEU A CA 1
ATOM 2151 C C . LEU A 1 284 ? -11.737 18.986 -2.710 1.00 87.62 284 LEU A C 1
ATOM 2153 O O . LEU A 1 284 ? -10.661 19.454 -3.073 1.00 87.62 284 LEU A O 1
ATOM 2157 N N . THR A 1 285 ? -11.820 18.035 -1.777 1.00 86.25 285 THR A N 1
ATOM 2158 C CA . THR A 1 285 ? -10.642 17.442 -1.130 1.00 86.25 285 THR A CA 1
ATOM 2159 C C . THR A 1 285 ? -9.795 16.655 -2.134 1.00 86.25 285 THR A C 1
ATOM 2161 O O . THR A 1 285 ? -8.578 16.829 -2.159 1.00 86.25 285 THR A O 1
ATOM 2164 N N . VAL A 1 286 ? -10.406 15.845 -3.010 1.00 86.25 286 VAL A N 1
ATOM 2165 C CA . VAL A 1 286 ? -9.680 15.145 -4.093 1.00 86.25 286 VAL A CA 1
ATOM 2166 C C . VAL A 1 286 ? -9.006 16.138 -5.032 1.00 86.25 286 VAL A C 1
ATOM 2168 O O . VAL A 1 286 ? -7.819 15.998 -5.322 1.00 86.25 286 VAL A O 1
ATOM 2171 N N . VAL A 1 287 ? -9.735 17.168 -5.468 1.00 86.50 287 VAL A N 1
ATOM 2172 C CA . VAL A 1 287 ? -9.191 18.224 -6.332 1.00 86.50 287 VAL A CA 1
ATOM 2173 C C . VAL A 1 287 ? -8.022 18.931 -5.646 1.00 86.50 287 VAL A C 1
ATOM 2175 O O . VAL A 1 287 ? -6.986 19.126 -6.271 1.00 86.50 287 VAL A O 1
ATOM 2178 N N . GLY A 1 288 ? -8.135 19.245 -4.354 1.00 87.06 288 GLY A N 1
ATOM 2179 C CA . GLY A 1 288 ? -7.058 19.850 -3.569 1.00 87.06 288 GLY A CA 1
ATOM 2180 C C . GLY A 1 288 ? -5.814 18.965 -3.457 1.00 87.06 288 GLY A C 1
ATOM 2181 O O . GLY A 1 288 ? -4.700 19.467 -3.580 1.00 87.06 288 GLY A O 1
ATOM 2182 N N . MET A 1 289 ? -5.982 17.649 -3.292 1.00 87.00 289 MET A N 1
ATOM 2183 C CA . MET A 1 289 ? -4.864 16.694 -3.270 1.00 87.00 289 MET A CA 1
ATOM 2184 C C . MET A 1 289 ? -4.161 16.574 -4.629 1.00 87.00 289 MET A C 1
ATOM 2186 O O . MET A 1 289 ? -2.953 16.352 -4.671 1.00 87.00 289 MET A O 1
ATOM 2190 N N . LEU A 1 290 ? -4.897 16.739 -5.733 1.00 86.62 290 LEU A N 1
ATOM 2191 C CA . LEU A 1 290 ? -4.361 16.677 -7.097 1.00 86.62 290 LEU A CA 1
ATOM 2192 C C . LEU A 1 290 ? -3.876 18.034 -7.629 1.00 86.62 290 LEU A C 1
ATOM 2194 O O . LEU A 1 290 ? -3.123 18.066 -8.598 1.00 86.62 290 LEU A O 1
ATOM 2198 N N . ALA A 1 291 ? -4.254 19.154 -7.012 1.00 85.88 291 ALA A N 1
ATOM 2199 C CA . ALA A 1 291 ? -3.895 20.494 -7.477 1.00 85.88 291 ALA A CA 1
ATOM 2200 C C . ALA A 1 291 ? -2.375 20.715 -7.656 1.00 85.88 291 ALA A C 1
ATOM 2202 O O . ALA A 1 291 ? -1.990 21.271 -8.689 1.00 85.88 291 ALA A O 1
ATOM 2203 N N . PRO A 1 292 ? -1.487 20.233 -6.757 1.00 83.94 292 PRO A N 1
ATOM 2204 C CA . PRO A 1 292 ? -0.040 20.343 -6.958 1.00 83.94 292 PRO A CA 1
ATOM 2205 C C . PRO A 1 292 ? 0.464 19.615 -8.213 1.00 83.94 292 PRO A C 1
ATOM 2207 O O . PRO A 1 292 ? 1.494 19.991 -8.771 1.00 83.94 292 PRO A O 1
ATOM 2210 N N . LEU A 1 293 ? -0.266 18.603 -8.700 1.00 78.69 293 LEU A N 1
ATOM 2211 C CA . LEU A 1 293 ? 0.086 17.877 -9.918 1.00 78.69 293 LEU A CA 1
ATOM 2212 C C . LEU A 1 293 ? -0.086 18.750 -11.170 1.00 78.69 293 LEU A C 1
ATOM 2214 O O . LEU A 1 293 ? 0.674 18.605 -12.119 1.00 78.69 293 LEU A O 1
ATOM 2218 N N . ILE A 1 294 ? -1.026 19.700 -11.162 1.00 76.88 294 ILE A N 1
ATOM 2219 C CA . ILE A 1 294 ? -1.245 20.635 -12.280 1.00 76.88 294 ILE A CA 1
ATOM 2220 C C . ILE A 1 294 ? -0.043 21.569 -12.429 1.00 76.88 294 ILE A C 1
ATOM 2222 O O . ILE A 1 294 ? 0.430 21.801 -13.538 1.00 76.88 294 ILE A O 1
ATOM 2226 N N . THR A 1 295 ? 0.499 22.062 -11.312 1.00 76.31 295 THR A N 1
ATOM 2227 C CA . THR A 1 295 ? 1.740 22.850 -11.321 1.00 76.31 295 THR A CA 1
ATOM 2228 C C . THR A 1 295 ? 2.964 22.005 -11.669 1.00 76.31 295 THR A C 1
ATOM 2230 O O . THR A 1 295 ? 3.914 22.524 -12.238 1.00 76.31 295 THR A O 1
ATOM 2233 N N . TYR A 1 296 ? 2.930 20.706 -11.363 1.00 69.25 296 TYR A N 1
ATOM 2234 C CA . TYR A 1 296 ? 4.024 19.768 -11.617 1.00 69.25 296 TYR A CA 1
ATOM 2235 C C . TYR A 1 296 ? 4.086 19.265 -13.073 1.00 69.25 296 TYR A C 1
ATOM 2237 O O . TYR A 1 296 ? 5.170 19.010 -13.588 1.00 69.25 296 TYR A O 1
ATOM 2245 N N . LEU A 1 297 ? 2.931 19.137 -13.739 1.00 68.25 297 LEU A N 1
ATOM 2246 C CA . LEU A 1 297 ? 2.786 18.759 -15.154 1.00 68.25 297 LEU A CA 1
ATOM 2247 C C . LEU A 1 297 ? 2.714 19.970 -16.098 1.00 68.25 297 LEU A C 1
ATOM 2249 O O . LEU A 1 297 ? 2.688 19.796 -17.317 1.00 68.25 297 LEU A O 1
ATOM 2253 N N . GLY A 1 298 ? 2.651 21.188 -15.553 1.00 62.59 298 GLY A N 1
ATOM 2254 C CA . GLY A 1 298 ? 2.668 22.417 -16.337 1.00 62.59 298 GLY A CA 1
ATOM 2255 C C . GLY A 1 298 ? 3.932 22.502 -17.205 1.00 62.59 298 GLY A C 1
ATOM 2256 O O . GLY A 1 298 ? 4.990 22.023 -16.790 1.00 62.59 298 GLY A O 1
ATOM 2257 N N . PRO A 1 299 ? 3.852 23.087 -18.414 1.00 55.91 299 PRO A N 1
ATOM 2258 C CA . PRO A 1 299 ? 4.964 23.100 -19.354 1.00 55.91 299 PRO A CA 1
ATOM 2259 C C . PRO A 1 299 ? 6.141 23.910 -18.798 1.00 55.91 299 PRO A C 1
ATOM 2261 O O . PRO A 1 299 ? 6.224 25.119 -18.980 1.00 55.91 299 PRO A O 1
ATOM 2264 N N . HIS A 1 300 ? 7.108 23.225 -18.190 1.00 50.34 300 HIS A N 1
ATOM 2265 C CA . HIS A 1 300 ? 8.480 23.711 -18.038 1.00 50.34 300 HIS A CA 1
ATOM 2266 C C . HIS A 1 300 ? 9.286 23.460 -19.329 1.00 50.34 300 HIS A C 1
ATOM 2268 O O . HIS A 1 300 ? 10.429 23.019 -19.294 1.00 50.34 300 HIS A O 1
ATOM 2274 N N . HIS A 1 301 ? 8.677 23.761 -20.481 1.00 47.72 301 HIS A N 1
ATOM 2275 C CA . HIS A 1 301 ? 9.359 23.984 -21.756 1.00 47.72 301 HIS A CA 1
ATOM 2276 C C . HIS A 1 301 ? 9.219 25.464 -22.119 1.00 47.72 301 HIS A C 1
ATOM 2278 O O . HIS A 1 301 ? 8.453 25.834 -23.002 1.00 47.72 301 HIS A O 1
ATOM 2284 N N . ALA A 1 302 ? 9.923 26.314 -21.380 1.00 41.50 302 ALA A N 1
ATOM 2285 C CA . ALA A 1 302 ? 10.335 27.642 -21.817 1.00 41.50 302 ALA A CA 1
ATOM 2286 C C . ALA A 1 302 ? 11.345 28.163 -20.792 1.00 41.50 302 ALA A C 1
ATOM 2288 O O . ALA A 1 302 ? 10.940 28.665 -19.745 1.00 41.50 302 ALA A O 1
ATOM 2289 N N . HIS A 1 303 ? 12.628 27.949 -21.093 1.00 34.00 303 HIS A N 1
ATOM 2290 C CA . HIS A 1 303 ? 13.794 28.821 -20.873 1.00 34.00 303 HIS A CA 1
ATOM 2291 C C . HIS A 1 303 ? 15.068 28.010 -20.656 1.00 34.00 303 HIS A C 1
ATOM 2293 O O . HIS A 1 303 ? 15.107 27.197 -19.709 1.00 34.00 303 HIS A O 1
#

Mean predicted aligned error: 15.18 Å

Nearest PDB structures (foldseek):
  6lyy-assembly1_A  TM=3.265E-01  e=6.137E-01  Homo sapiens
  7e1v-assembly1_G  TM=2.952E-01  e=1.558E+00  Mycolicibacterium smegmatis MC2 51
  6h2e-assembly1_P-2  TM=2.187E-01  e=2.369E+00  Aeromonas hydrophila subsp. hydrophila AL09-71

pLDDT: mean 70.91, std 20.06, range [30.73, 95.62]

Sequence (303 aa):
MGLLVGTSLIVIIPEGVSTLYSAYAEPESHHTANTNTIRSLLSHRDDDAHGHDETEHHDASPERYVGLALVVGFVFMYLVHLLSVWSTHTNERAYSTFSMNNLRSFSSPESTETPLSSSRSFSTTLGLLIHATADGIALGATANSSKPSLGLIVFFAIMLHKAPAAFGLVAILLKQGLSKRQARTHLIAFSLAAPVGAFGTWLIISVLGGRGDAEDHHQTTEWWSGVLLLFSAGTFLFVAMHAMQEIAGGGHNHGTGSHGHELRMQDIDTAPSDDEDKMQNSLLTVVGMLAPLITYLGPHHAH

Radius of gyration: 27.39 Å; Cα contacts (8 Å, |Δi|>4): 248; chains: 1; bounding box: 83×51×83 Å

Solvent-accessible surface area (backbone atoms only — not comparable to full-atom values): 17716 Å² total; per-residue (Å²): 84,71,62,45,46,47,41,31,65,70,46,36,40,52,50,14,50,52,38,30,48,61,35,65,66,72,84,77,80,87,76,74,90,74,92,58,90,76,63,72,83,75,72,77,89,80,91,82,93,72,87,74,82,71,74,78,76,69,91,67,59,71,70,56,55,53,57,47,25,25,50,51,18,25,50,50,42,49,50,53,42,50,51,51,57,53,54,54,63,58,52,61,73,73,61,73,83,72,82,83,84,85,84,81,84,89,81,81,94,69,86,80,77,68,82,73,50,63,64,54,54,49,38,59,49,53,48,50,30,53,29,29,24,35,48,8,34,22,52,13,40,31,70,78,38,96,52,63,69,58,36,51,50,52,48,50,56,53,56,63,50,45,55,52,47,52,52,47,50,43,54,50,35,47,72,63,67,45,52,74,69,56,35,50,52,54,50,49,52,36,64,46,25,22,60,50,25,16,52,49,36,36,50,49,45,66,73,68,55,82,80,63,70,71,68,68,58,43,47,51,31,36,33,50,21,10,44,32,30,21,20,26,26,14,28,50,46,40,54,28,49,55,59,46,48,63,64,67,66,75,75,75,84,80,80,75,81,90,83,80,92,74,93,81,80,88,80,94,75,87,84,78,57,72,65,56,55,50,51,50,55,52,51,51,48,54,50,59,70,48,47,65,50,56,70,67,70,44,82,89,82,81,133